Protein AF-A0A2N1Z3T3-F1 (afdb_monomer)

Secondary structure (DSSP, 8-state):
---SEEEEEEE-SSHHHHHHHHHHHHHHHHHHTT-SS---EEEEEEES-GGG-TTSS-EEE---GGGGTTTT-TTHHHHHHHHHHTTT-SEEEEESSEESS-HHHHHTT--TTEEEE-S-PPPGGGSPPPPHHHHHHHHHH-GGGGGPPP---SEEEEEGGGTHHHHHHHHHHHHHTTSSSPPTTTHHHHHHHHHTTT-EEEE--SSEE--GGGHHHHHHHHHHHHT-HHHHHHTGGGHHHHHHHHHHTTS--

Radius of gyration: 18.98 Å; Cα contacts (8 Å, |Δi|>4): 371; chains: 1; bounding box: 41×50×51 Å

Mean predicted aligned error: 9.43 Å

Nearest PDB structures (foldseek):
  2vxm-assembly4_D  TM=6.256E-01  e=1.784E-06  Bos taurus
  2vxm-assembly1_A  TM=5.911E-01  e=3.050E-06  Bos taurus
  2y7a-assembly1_B  TM=6.734E-01  e=2.053E-05  Homo sapiens
  2y7a-assembly1_A  TM=6.542E-01  e=1.353E-05  Homo sapiens
  2ocx-assembly1_A  TM=4.115E-01  e=1.870E-01  Bradyrhizobium sp. WM9

Sequence (253 aa):
MTHATQLIYLAFGAATYQREAVFSIVSALTQANRCKHTEPFDIRVLNDAPSFFDKLPVQTSVIDPSWAGPYRYPFRIKHMALKDALQNRIKAAIIDTFFRELPVALFKRLAPGKLLRNARGRPVSKVPLLPRTMLARLEQAEPSLSTSRPTDSGVIGLMHSDRAVLERSITWMDELRPLPPELHTLEEPCLALAAHDRMELNARTDVIHHYWRRKAQLRAKVGAWLSNPRLKMLAGNRYPALHSHILARFTAY

Solvent-accessible surface area (backbone atoms only — not comparable to full-atom values): 14208 Å² total; per-residue (Å²): 135,87,45,56,28,38,41,36,36,80,27,64,82,56,68,67,42,42,52,51,48,47,53,18,52,52,32,34,53,59,35,41,72,76,45,97,87,59,83,69,63,40,40,39,37,35,32,83,57,64,84,79,44,79,90,48,97,53,46,74,42,71,70,64,76,72,43,22,48,98,79,62,39,69,64,46,30,60,47,44,53,51,47,56,51,30,73,80,18,57,28,37,34,41,46,81,51,34,43,76,37,45,52,57,68,56,58,72,54,45,38,86,54,23,39,29,31,41,58,75,43,69,68,72,93,77,53,84,70,70,44,69,61,51,43,55,55,40,46,74,74,41,66,84,58,85,78,72,66,62,49,42,67,60,29,43,27,35,23,36,92,48,43,64,38,39,56,48,16,50,50,43,40,67,68,44,58,84,42,65,74,74,63,94,68,45,52,25,43,22,43,38,62,39,33,56,102,62,41,48,78,49,48,64,57,81,44,36,53,86,42,78,96,42,45,70,62,48,52,51,48,53,53,48,56,78,70,36,74,64,62,42,56,75,48,43,92,52,23,63,60,54,49,52,54,58,50,63,69,65,70,78,115

Structure (mmCIF, N/CA/C/O backbone):
data_AF-A0A2N1Z3T3-F1
#
_entry.id   AF-A0A2N1Z3T3-F1
#
loop_
_atom_site.group_PDB
_atom_site.id
_atom_site.type_symbol
_atom_site.label_atom_id
_atom_site.label_alt_id
_atom_site.label_comp_id
_atom_site.label_asym_id
_atom_site.label_entity_id
_atom_site.label_seq_id
_atom_site.pdbx_PDB_ins_code
_atom_site.Cartn_x
_atom_site.Cartn_y
_atom_site.Cartn_z
_atom_site.occupancy
_atom_site.B_iso_or_equiv
_atom_site.auth_seq_id
_atom_site.auth_comp_id
_atom_site.auth_asym_id
_atom_site.auth_atom_id
_atom_site.pdbx_PDB_model_num
ATOM 1 N N . MET A 1 1 ? -6.977 -18.173 -10.927 1.00 51.22 1 MET A N 1
ATOM 2 C CA . MET A 1 1 ? -7.628 -18.253 -9.600 1.00 51.22 1 MET A CA 1
ATOM 3 C C . MET A 1 1 ? -7.155 -17.063 -8.786 1.00 51.22 1 MET A C 1
ATOM 5 O O . MET A 1 1 ? -5.971 -16.775 -8.836 1.00 51.22 1 MET A O 1
ATOM 9 N N . THR A 1 2 ? -8.048 -16.356 -8.101 1.00 72.12 2 THR A N 1
ATOM 10 C CA . THR A 1 2 ? -7.704 -15.249 -7.195 1.00 72.12 2 THR A CA 1
ATOM 11 C C . THR A 1 2 ? -7.346 -15.806 -5.819 1.00 72.12 2 THR A C 1
ATOM 13 O O . THR A 1 2 ? -8.156 -16.503 -5.211 1.00 72.12 2 THR A O 1
ATOM 16 N N . HIS A 1 3 ? -6.139 -15.533 -5.323 1.00 86.69 3 HIS A N 1
ATOM 17 C CA . HIS A 1 3 ? -5.691 -16.025 -4.016 1.00 86.69 3 HIS A CA 1
ATOM 18 C C . HIS A 1 3 ? -6.299 -15.245 -2.834 1.00 86.69 3 HIS A C 1
ATOM 20 O O . HIS A 1 3 ? -6.647 -14.073 -2.947 1.00 86.69 3 HIS A O 1
ATOM 26 N N . ALA A 1 4 ? -6.407 -15.874 -1.661 1.00 90.94 4 ALA A N 1
ATOM 27 C CA . ALA A 1 4 ? -6.954 -15.225 -0.462 1.00 90.94 4 ALA A CA 1
ATOM 28 C C . ALA A 1 4 ? -6.116 -14.024 0.022 1.00 90.94 4 ALA A C 1
ATOM 30 O O . ALA A 1 4 ? -6.644 -13.122 0.678 1.00 90.94 4 ALA A O 1
ATOM 31 N N . THR A 1 5 ? -4.829 -14.015 -0.329 1.00 95.25 5 THR A N 1
ATOM 32 C CA . THR A 1 5 ? -3.832 -13.040 0.114 1.00 95.25 5 THR A CA 1
ATOM 33 C C . THR A 1 5 ? -3.335 -12.204 -1.049 1.00 95.25 5 THR A C 1
ATOM 35 O O . THR A 1 5 ? -3.009 -12.748 -2.106 1.00 95.25 5 THR A O 1
ATOM 38 N N . GLN A 1 6 ? -3.237 -10.888 -0.849 1.00 96.12 6 GLN A N 1
ATOM 39 C CA . GLN A 1 6 ? -2.699 -9.974 -1.855 1.00 96.12 6 GLN A CA 1
ATOM 40 C C . GLN A 1 6 ? -1.594 -9.073 -1.295 1.00 96.12 6 GLN A C 1
ATOM 42 O O . GLN A 1 6 ? -1.727 -8.463 -0.235 1.00 96.12 6 GLN A O 1
ATOM 47 N N . LEU A 1 7 ? -0.503 -8.969 -2.045 1.00 95.69 7 LEU A N 1
ATOM 48 C CA . LEU A 1 7 ? 0.583 -8.027 -1.820 1.00 95.69 7 LEU A CA 1
ATOM 49 C C . LEU A 1 7 ? 0.457 -6.869 -2.813 1.00 95.69 7 LEU A C 1
ATOM 51 O O . LEU A 1 7 ? 0.312 -7.096 -4.013 1.00 95.69 7 LEU A O 1
ATOM 55 N N . ILE A 1 8 ? 0.506 -5.637 -2.322 1.00 96.50 8 ILE A N 1
ATOM 56 C CA . ILE A 1 8 ? 0.207 -4.433 -3.095 1.00 96.50 8 ILE A CA 1
ATOM 57 C C . ILE A 1 8 ? 1.438 -3.534 -3.150 1.00 96.50 8 ILE A C 1
ATOM 59 O O . ILE A 1 8 ? 2.092 -3.285 -2.135 1.00 96.50 8 ILE A O 1
ATOM 63 N N . TYR A 1 9 ? 1.698 -2.997 -4.335 1.00 95.31 9 TYR A N 1
ATOM 64 C CA . TYR A 1 9 ? 2.723 -1.996 -4.592 1.00 95.31 9 TYR A CA 1
ATOM 65 C C . TYR A 1 9 ? 2.096 -0.749 -5.207 1.00 95.31 9 TYR A C 1
ATOM 67 O O . TYR A 1 9 ? 1.261 -0.858 -6.106 1.00 95.31 9 TYR A O 1
ATOM 75 N N . LEU A 1 10 ? 2.526 0.427 -4.745 1.00 93.75 10 LEU A N 1
ATOM 76 C CA . LEU A 1 10 ? 2.268 1.704 -5.411 1.00 93.75 10 LEU A CA 1
ATOM 77 C C . LEU A 1 10 ? 3.567 2.175 -6.058 1.00 93.75 10 LEU A C 1
ATOM 79 O O . LEU A 1 10 ? 4.564 2.355 -5.358 1.00 93.75 10 LEU A O 1
ATOM 83 N N . ALA A 1 11 ? 3.561 2.388 -7.369 1.00 91.69 11 ALA A N 1
ATOM 84 C CA . ALA A 1 11 ? 4.733 2.848 -8.100 1.00 91.69 11 ALA A CA 1
ATOM 85 C C . ALA A 1 11 ? 4.329 3.936 -9.101 1.00 91.69 11 ALA A C 1
ATOM 87 O O . ALA A 1 11 ? 3.698 3.644 -10.112 1.00 91.69 11 ALA A O 1
ATOM 88 N N . PHE A 1 12 ? 4.673 5.192 -8.800 1.00 87.62 12 PHE A N 1
ATOM 89 C CA . PHE A 1 12 ? 4.232 6.363 -9.568 1.00 87.62 12 PHE A CA 1
ATOM 90 C C . PHE A 1 12 ? 5.350 7.369 -9.791 1.00 87.62 12 PHE A C 1
ATOM 92 O O . PHE A 1 12 ? 6.243 7.529 -8.952 1.00 87.62 12 PHE A O 1
ATOM 99 N N . GLY A 1 13 ? 5.261 8.087 -10.905 1.00 86.19 13 GLY A N 1
ATOM 100 C CA . GLY A 1 13 ? 6.177 9.144 -11.288 1.00 86.19 13 GLY A CA 1
ATOM 101 C C . GLY A 1 13 ? 7.497 8.597 -11.819 1.00 86.19 13 GLY A C 1
ATOM 102 O O . GLY A 1 13 ? 7.542 7.786 -12.741 1.00 86.19 13 GLY A O 1
ATOM 103 N N . ALA A 1 14 ? 8.607 9.082 -11.260 1.00 85.38 14 ALA A N 1
ATOM 104 C CA . ALA A 1 14 ? 9.933 8.812 -11.803 1.00 85.38 14 ALA A CA 1
ATOM 105 C C . ALA A 1 14 ? 10.232 7.308 -11.932 1.00 85.38 14 ALA A C 1
ATOM 107 O O . ALA A 1 14 ? 9.991 6.525 -11.011 1.00 85.38 14 ALA A O 1
ATOM 108 N N . ALA A 1 15 ? 10.914 6.935 -13.020 1.00 82.50 15 ALA A N 1
ATOM 109 C CA . ALA A 1 15 ? 11.356 5.564 -13.298 1.00 82.50 15 ALA A CA 1
ATOM 110 C C . ALA A 1 15 ? 12.123 4.904 -12.135 1.00 82.50 15 ALA A C 1
ATOM 112 O O . ALA A 1 15 ? 12.163 3.681 -12.019 1.00 82.50 15 ALA A O 1
ATOM 113 N N . THR A 1 16 ? 12.740 5.697 -11.253 1.00 82.75 16 THR A N 1
ATOM 114 C CA . THR A 1 16 ? 13.409 5.181 -10.052 1.00 82.75 16 THR A CA 1
ATOM 115 C C . THR A 1 16 ? 12.447 4.475 -9.097 1.00 82.75 16 THR A C 1
ATOM 117 O O . THR A 1 16 ? 12.804 3.422 -8.581 1.00 82.75 16 THR A O 1
ATOM 120 N N . TYR A 1 17 ? 11.226 4.984 -8.913 1.00 84.38 17 TYR A N 1
ATOM 121 C CA . TYR A 1 17 ? 10.205 4.361 -8.063 1.00 84.38 17 TYR A CA 1
ATOM 122 C C . TYR A 1 17 ? 9.671 3.068 -8.681 1.00 84.38 17 TYR A C 1
ATOM 124 O O . TYR A 1 17 ? 9.514 2.070 -7.981 1.00 84.38 17 TYR A O 1
ATOM 132 N N . GLN A 1 18 ? 9.513 3.048 -10.005 1.00 87.00 18 GLN A N 1
ATOM 133 C CA . GLN A 1 18 ? 9.159 1.839 -10.750 1.00 87.00 18 GLN A CA 1
ATOM 134 C C . GLN A 1 18 ? 10.224 0.746 -10.573 1.00 87.00 18 GLN A C 1
ATOM 136 O O . GLN A 1 18 ? 9.916 -0.392 -10.227 1.00 87.00 18 GLN A O 1
ATOM 141 N N . ARG A 1 19 ? 11.509 1.101 -10.718 1.00 83.56 19 ARG A N 1
ATOM 142 C CA . ARG A 1 19 ? 12.640 0.181 -10.491 1.00 83.56 19 ARG A CA 1
ATOM 143 C C . ARG A 1 19 ? 12.713 -0.315 -9.043 1.00 83.56 19 ARG A C 1
ATOM 145 O O . ARG A 1 19 ? 13.030 -1.482 -8.826 1.00 83.56 19 ARG A O 1
ATOM 152 N N . GLU A 1 20 ? 12.435 0.547 -8.063 1.00 84.31 20 GLU A N 1
ATOM 153 C CA . GLU A 1 20 ? 12.365 0.165 -6.643 1.00 84.31 20 GLU A CA 1
ATOM 154 C C . GLU A 1 20 ? 11.258 -0.882 -6.407 1.00 84.31 20 GLU A C 1
ATOM 156 O O . GLU A 1 20 ? 11.514 -1.907 -5.767 1.00 84.31 20 GLU A O 1
ATOM 161 N N . ALA A 1 21 ? 10.070 -0.687 -6.990 1.00 90.00 21 ALA A N 1
ATOM 162 C CA . ALA A 1 21 ? 8.970 -1.648 -6.919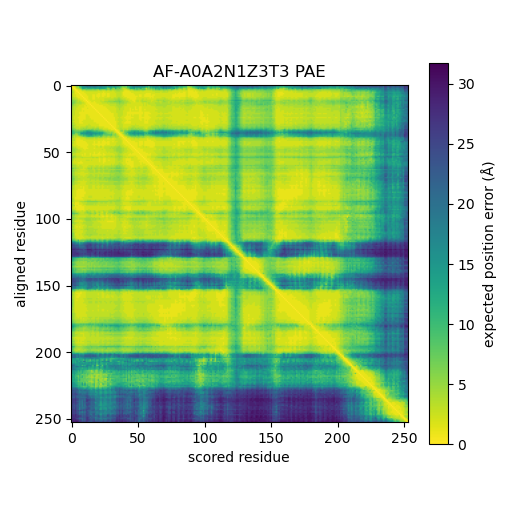 1.00 90.00 21 ALA A CA 1
ATOM 163 C C . ALA A 1 21 ? 9.316 -2.977 -7.610 1.00 90.00 21 ALA A C 1
ATOM 165 O O . ALA A 1 21 ? 9.150 -4.035 -7.005 1.00 90.00 21 ALA A O 1
ATOM 166 N N . VAL A 1 22 ? 9.880 -2.940 -8.825 1.00 86.50 22 VAL A N 1
ATOM 167 C CA . VAL A 1 22 ? 10.359 -4.139 -9.541 1.00 86.50 22 VAL A CA 1
ATOM 168 C C . VAL A 1 22 ? 11.357 -4.921 -8.691 1.00 86.50 22 VAL A C 1
ATOM 170 O O . VAL A 1 22 ? 11.206 -6.130 -8.519 1.00 86.50 22 VAL A O 1
ATOM 173 N N . PHE A 1 23 ? 12.356 -4.245 -8.116 1.00 84.06 23 PHE A N 1
ATOM 174 C CA . PHE A 1 23 ? 13.341 -4.891 -7.249 1.00 84.06 23 PHE A CA 1
ATOM 175 C C . PHE A 1 23 ? 12.678 -5.564 -6.042 1.00 84.06 23 PHE A C 1
ATOM 177 O O . PHE A 1 23 ? 12.996 -6.710 -5.715 1.00 84.06 23 PHE A O 1
ATOM 184 N N . SER A 1 24 ? 11.725 -4.884 -5.401 1.00 87.75 24 SER A N 1
ATOM 185 C CA . SER A 1 24 ? 10.987 -5.475 -4.290 1.00 87.75 24 SER A CA 1
ATOM 186 C C . SER A 1 24 ? 10.172 -6.702 -4.710 1.00 87.75 24 SER A C 1
ATOM 188 O O . SER A 1 24 ? 10.270 -7.742 -4.055 1.00 87.75 24 SER A O 1
ATOM 190 N N . ILE A 1 25 ? 9.428 -6.630 -5.814 1.00 88.81 25 ILE A N 1
ATOM 191 C CA . ILE A 1 25 ? 8.630 -7.750 -6.332 1.00 88.81 25 ILE A CA 1
ATOM 192 C C . ILE A 1 25 ? 9.528 -8.953 -6.621 1.00 88.81 25 ILE A C 1
ATOM 194 O O . ILE A 1 25 ? 9.249 -10.066 -6.174 1.00 88.81 25 ILE A O 1
ATOM 198 N N . VAL A 1 26 ? 10.654 -8.734 -7.307 1.00 84.69 26 VAL A N 1
ATOM 199 C CA . VAL A 1 26 ? 11.627 -9.796 -7.594 1.00 84.69 26 VAL A CA 1
ATOM 200 C C . VAL A 1 26 ? 12.177 -10.390 -6.299 1.00 84.69 26 VAL A C 1
ATOM 202 O O . VAL A 1 26 ? 12.304 -11.612 -6.208 1.00 84.69 26 VAL A O 1
ATOM 205 N N . SER A 1 27 ? 12.449 -9.574 -5.274 1.00 82.88 27 SER A N 1
ATOM 206 C CA . SER A 1 27 ? 12.878 -10.085 -3.967 1.00 82.88 27 SER A CA 1
ATOM 207 C C . SER A 1 27 ? 11.810 -10.975 -3.317 1.00 82.88 27 SER A C 1
ATOM 209 O O . SER A 1 27 ? 12.143 -12.054 -2.832 1.00 82.88 27 SER A O 1
ATOM 211 N N . ALA A 1 28 ? 10.530 -10.593 -3.387 1.00 86.50 28 ALA A N 1
ATOM 212 C CA . ALA A 1 28 ? 9.416 -11.373 -2.851 1.00 86.50 28 ALA A CA 1
ATOM 213 C C . ALA A 1 28 ? 9.299 -12.737 -3.545 1.00 86.50 28 ALA A C 1
ATOM 215 O O . ALA A 1 28 ? 9.266 -13.776 -2.887 1.00 86.50 28 ALA A O 1
ATOM 216 N N . LEU A 1 29 ? 9.296 -12.730 -4.882 1.00 85.75 29 LEU A N 1
ATOM 217 C CA . LEU A 1 29 ? 9.184 -13.928 -5.716 1.00 85.75 29 LEU A CA 1
ATOM 218 C C . LEU A 1 29 ? 10.391 -14.857 -5.547 1.00 85.75 29 LEU A C 1
ATOM 220 O O . LEU A 1 29 ? 10.233 -16.072 -5.451 1.00 85.75 29 LEU A O 1
ATOM 224 N N . THR A 1 30 ? 11.598 -14.290 -5.467 1.00 82.06 30 THR A N 1
ATOM 225 C CA . THR A 1 30 ? 12.828 -15.060 -5.234 1.00 82.06 30 THR A CA 1
ATOM 226 C C . THR A 1 30 ? 12.756 -15.796 -3.906 1.00 82.06 30 THR A C 1
ATOM 228 O O . THR A 1 30 ? 13.072 -16.981 -3.851 1.00 82.06 30 THR A O 1
ATOM 231 N N . GLN A 1 31 ? 12.310 -15.122 -2.843 1.00 81.31 31 GLN A N 1
ATOM 232 C CA . GLN A 1 31 ? 12.157 -15.758 -1.540 1.00 81.31 31 GLN A CA 1
ATOM 233 C C . GLN A 1 31 ? 11.030 -16.798 -1.557 1.00 81.31 31 GLN A C 1
ATOM 235 O O . GLN A 1 31 ? 11.246 -17.913 -1.097 1.00 81.31 31 GLN A O 1
ATOM 240 N N . ALA A 1 32 ? 9.869 -16.498 -2.147 1.00 83.31 32 ALA A N 1
ATOM 241 C CA . ALA A 1 32 ? 8.758 -17.449 -2.251 1.00 83.31 32 ALA A CA 1
ATOM 242 C C . ALA A 1 32 ? 9.165 -18.766 -2.944 1.00 83.31 32 ALA A C 1
ATOM 244 O O . ALA A 1 32 ? 8.849 -19.843 -2.445 1.00 83.31 32 ALA A O 1
ATOM 245 N N . ASN A 1 33 ? 9.965 -18.694 -4.015 1.00 80.38 33 ASN A N 1
ATOM 246 C CA . ASN A 1 33 ? 10.454 -19.870 -4.745 1.00 80.38 33 ASN A CA 1
ATOM 247 C C . ASN A 1 33 ? 11.398 -20.778 -3.937 1.00 80.38 33 ASN A C 1
ATOM 249 O O . ASN A 1 33 ? 11.651 -21.911 -4.347 1.00 80.38 33 ASN A O 1
ATOM 253 N N . ARG A 1 34 ? 11.920 -20.326 -2.788 1.00 77.94 34 ARG A N 1
ATOM 254 C CA . ARG A 1 34 ? 12.770 -21.157 -1.916 1.00 77.94 34 ARG A CA 1
ATOM 255 C C . ARG A 1 34 ? 11.978 -22.199 -1.127 1.00 77.94 34 ARG A C 1
ATOM 257 O O . ARG A 1 34 ? 12.591 -23.075 -0.526 1.00 77.94 34 ARG A O 1
ATOM 264 N N . CYS A 1 35 ? 10.646 -22.121 -1.105 1.00 74.94 35 CYS A N 1
ATOM 265 C CA . CYS A 1 35 ? 9.805 -23.049 -0.358 1.00 74.94 35 CYS A CA 1
ATOM 266 C C . CYS A 1 35 ? 8.625 -23.544 -1.207 1.00 74.94 35 CYS A C 1
ATOM 268 O O . CYS A 1 35 ? 7.770 -22.765 -1.619 1.00 74.94 35 CYS A O 1
ATOM 270 N N . LYS A 1 36 ? 8.561 -24.865 -1.428 1.00 69.50 36 LYS A N 1
ATOM 271 C CA . LYS A 1 36 ? 7.540 -25.520 -2.268 1.00 69.50 36 LYS A CA 1
ATOM 272 C C . LYS A 1 36 ? 6.125 -25.499 -1.671 1.00 69.50 36 LYS A C 1
ATOM 274 O O . LYS A 1 36 ? 5.163 -25.668 -2.410 1.00 69.50 36 LYS A O 1
ATOM 279 N N . HIS A 1 37 ? 5.994 -25.287 -0.360 1.00 71.25 37 HIS A N 1
ATOM 280 C CA . HIS A 1 37 ? 4.720 -25.343 0.364 1.00 71.25 37 HIS A CA 1
ATOM 281 C C . HIS A 1 37 ? 4.466 -24.040 1.121 1.00 71.25 37 HIS A C 1
ATOM 283 O O . HIS A 1 37 ? 4.489 -23.993 2.351 1.00 71.25 37 HIS A O 1
ATOM 289 N N . THR A 1 38 ? 4.261 -22.956 0.376 1.00 76.25 38 THR A N 1
ATOM 290 C CA . THR A 1 38 ? 3.841 -21.677 0.953 1.00 76.25 38 THR A CA 1
ATOM 291 C C . THR A 1 38 ? 2.426 -21.336 0.530 1.00 76.25 38 THR A C 1
ATOM 293 O O . THR A 1 38 ? 1.954 -21.762 -0.522 1.00 76.25 38 THR A O 1
ATOM 296 N N . GLU A 1 39 ? 1.739 -20.591 1.393 1.00 82.00 39 GLU A N 1
ATOM 297 C CA . GLU A 1 39 ? 0.448 -20.002 1.068 1.00 82.00 39 GLU A CA 1
ATOM 298 C C . GLU A 1 39 ? 0.579 -19.184 -0.229 1.00 82.00 39 GLU A C 1
ATOM 300 O O . GLU A 1 39 ? 1.447 -18.304 -0.294 1.00 82.00 39 GLU A O 1
ATOM 305 N N . PRO A 1 40 ? -0.244 -19.457 -1.256 1.00 88.00 40 PRO A N 1
ATOM 306 C CA . PRO A 1 40 ? -0.188 -18.696 -2.488 1.00 88.00 40 PRO A CA 1
ATOM 307 C C . PRO A 1 40 ? -0.731 -17.280 -2.262 1.00 88.00 40 PRO A C 1
ATOM 309 O O . PRO A 1 40 ? -1.651 -17.061 -1.471 1.00 88.00 40 PRO A O 1
ATOM 312 N N . PHE A 1 41 ? -0.169 -16.312 -2.977 1.00 92.94 41 PHE A N 1
ATOM 313 C CA . PHE A 1 41 ? -0.556 -14.910 -2.883 1.00 92.94 41 PHE A CA 1
ATOM 314 C C . PHE A 1 41 ? -0.511 -14.253 -4.258 1.00 92.94 41 PHE A C 1
ATOM 316 O O . PHE A 1 41 ? 0.338 -14.582 -5.085 1.00 92.94 41 PHE A O 1
ATOM 323 N N . ASP A 1 42 ? -1.414 -13.303 -4.480 1.00 95.31 42 ASP A N 1
ATOM 324 C CA . ASP A 1 42 ? -1.394 -12.451 -5.665 1.00 95.31 42 ASP A CA 1
ATOM 325 C C . ASP A 1 42 ? -0.541 -11.208 -5.403 1.00 95.31 42 ASP A C 1
ATOM 327 O O . ASP A 1 42 ? -0.513 -10.677 -4.291 1.00 95.31 42 ASP A O 1
ATOM 331 N N . ILE A 1 43 ? 0.119 -10.698 -6.439 1.00 95.44 43 ILE A N 1
ATOM 332 C CA . ILE A 1 43 ? 0.794 -9.399 -6.399 1.00 95.44 43 ILE A CA 1
ATOM 333 C C . ILE A 1 43 ? 0.020 -8.434 -7.293 1.00 95.44 43 ILE A C 1
ATOM 335 O O . ILE A 1 43 ? -0.203 -8.733 -8.465 1.00 95.44 43 ILE A O 1
ATOM 339 N N . ARG A 1 44 ? -0.357 -7.269 -6.760 1.00 96.94 44 ARG A N 1
ATOM 340 C CA . ARG A 1 44 ? -0.955 -6.168 -7.522 1.00 96.94 44 ARG A CA 1
ATOM 341 C C . ARG A 1 44 ? -0.052 -4.944 -7.489 1.00 96.94 44 ARG A C 1
ATOM 343 O O . ARG A 1 44 ? 0.416 -4.539 -6.428 1.00 96.94 44 ARG A O 1
ATOM 350 N N . VAL A 1 45 ? 0.153 -4.331 -8.647 1.00 96.44 45 VAL A N 1
ATOM 351 C CA . VAL A 1 45 ? 0.917 -3.097 -8.802 1.00 96.44 45 VAL A CA 1
ATOM 352 C C . VAL A 1 45 ? 0.012 -2.016 -9.363 1.00 96.44 45 VAL A C 1
ATOM 354 O O . VAL A 1 45 ? -0.371 -2.035 -10.535 1.00 96.44 45 VAL A O 1
ATOM 357 N N . LEU A 1 46 ? -0.304 -1.050 -8.515 1.00 95.75 46 LEU A N 1
ATOM 358 C CA . LEU A 1 46 ? -0.920 0.197 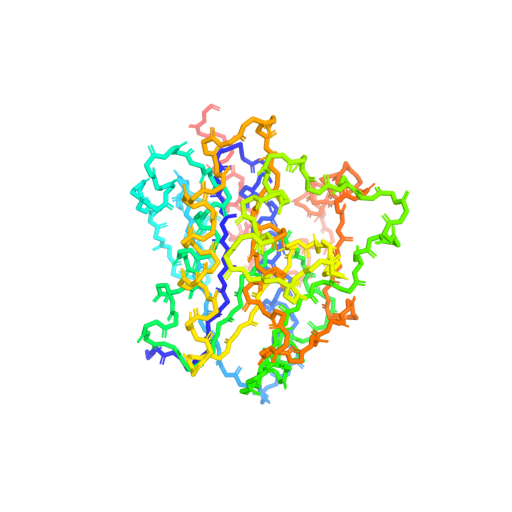-8.924 1.00 95.75 46 LEU A CA 1
ATOM 359 C C . LEU A 1 46 ? 0.193 1.088 -9.481 1.00 95.75 46 LEU A C 1
ATOM 361 O O . LEU A 1 46 ? 1.168 1.348 -8.771 1.00 95.75 46 LEU A O 1
ATOM 365 N N . ASN A 1 47 ? 0.089 1.493 -10.748 1.00 93.31 47 ASN A N 1
ATOM 366 C CA . ASN A 1 47 ? 1.137 2.265 -11.419 1.00 93.31 47 ASN A CA 1
ATOM 367 C C . ASN A 1 47 ? 0.626 3.167 -12.559 1.00 93.31 47 ASN A C 1
ATOM 369 O O . ASN A 1 47 ? -0.509 3.028 -13.012 1.00 93.31 47 ASN A O 1
ATOM 373 N N . ASP A 1 48 ? 1.489 4.076 -13.015 1.00 90.19 48 ASP A N 1
ATOM 374 C CA . ASP A 1 48 ? 1.325 4.933 -14.201 1.00 90.19 48 ASP A CA 1
ATOM 375 C C . ASP A 1 48 ? 2.220 4.515 -15.387 1.00 90.19 48 ASP A C 1
ATOM 377 O O . ASP A 1 48 ? 2.165 5.120 -16.456 1.00 90.19 48 ASP A O 1
ATOM 381 N N . ALA A 1 49 ? 3.027 3.463 -15.221 1.00 88.69 49 ALA A N 1
ATOM 382 C CA . ALA A 1 49 ? 3.959 2.951 -16.221 1.00 88.69 49 ALA A CA 1
ATOM 383 C C . ALA A 1 49 ? 3.928 1.406 -16.251 1.00 88.69 49 ALA A C 1
ATOM 385 O O . ALA A 1 49 ? 4.825 0.755 -15.697 1.00 88.69 49 ALA A O 1
ATOM 386 N N . PRO A 1 50 ? 2.924 0.787 -16.909 1.00 88.94 50 PRO A N 1
ATOM 387 C CA . PRO A 1 50 ? 2.631 -0.642 -16.745 1.00 88.94 50 PRO A CA 1
ATOM 388 C C . PRO A 1 50 ? 3.617 -1.629 -17.384 1.00 88.94 50 PRO A C 1
ATOM 390 O O . PRO A 1 50 ? 3.945 -2.632 -16.760 1.00 88.94 50 PRO A O 1
ATOM 393 N N . SER A 1 51 ? 4.190 -1.391 -18.563 1.00 87.00 51 SER A N 1
ATOM 394 C CA . SER A 1 51 ? 5.448 -0.646 -18.579 1.00 87.00 51 SER A CA 1
ATOM 395 C C . SER A 1 51 ? 6.620 -1.419 -17.937 1.00 87.00 51 SER A C 1
ATOM 397 O O . SER A 1 51 ? 7.377 -2.199 -18.509 1.00 87.00 51 SER A O 1
ATOM 399 N N . PHE A 1 52 ? 6.771 -1.235 -16.641 1.00 85.94 52 PHE A N 1
ATOM 400 C CA . PHE A 1 52 ? 7.868 -1.832 -15.889 1.00 85.94 52 PHE A CA 1
ATOM 401 C C . PHE A 1 52 ? 7.583 -3.272 -15.442 1.00 85.94 52 PHE A C 1
ATOM 403 O O . PHE A 1 52 ? 8.485 -3.937 -14.930 1.00 85.94 52 PHE A O 1
ATOM 410 N N . PHE A 1 53 ? 6.352 -3.756 -15.632 1.00 86.19 53 PHE A N 1
ATOM 411 C CA . PHE A 1 53 ? 5.844 -4.949 -14.962 1.00 86.19 53 PHE A CA 1
ATOM 412 C C . PHE A 1 53 ? 5.366 -6.069 -15.905 1.00 86.19 53 PHE A C 1
ATOM 414 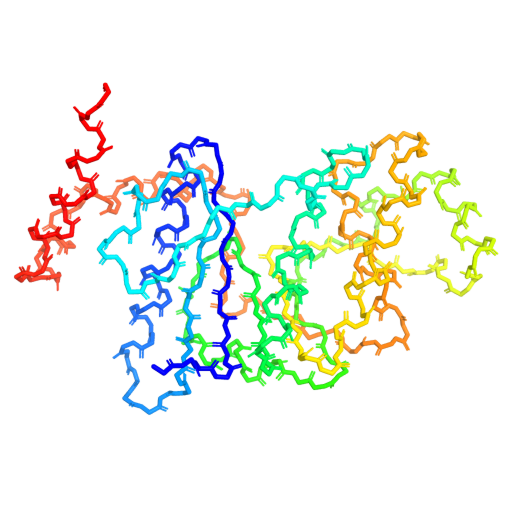O O . PHE A 1 53 ? 5.101 -7.154 -15.400 1.00 86.19 53 PHE A O 1
ATOM 421 N N . ASP A 1 54 ? 5.299 -5.879 -17.233 1.00 81.06 54 ASP A N 1
ATOM 422 C CA . ASP A 1 54 ? 4.699 -6.859 -18.171 1.00 81.06 54 ASP A CA 1
ATOM 423 C C . ASP A 1 54 ? 5.269 -8.286 -18.085 1.00 81.06 54 ASP A C 1
ATOM 425 O O . ASP A 1 54 ? 4.553 -9.240 -18.377 1.00 81.06 54 ASP A O 1
ATOM 429 N N . LYS A 1 55 ? 6.549 -8.469 -17.724 1.00 79.50 55 LYS A N 1
ATOM 430 C CA . LYS A 1 55 ? 7.144 -9.815 -17.573 1.00 79.50 55 LYS A CA 1
ATOM 431 C C . LYS A 1 55 ? 7.189 -10.326 -16.135 1.00 79.50 55 LYS A C 1
ATOM 433 O O . LYS A 1 55 ? 7.794 -11.369 -15.883 1.00 79.50 55 LYS A O 1
ATOM 438 N N . LEU A 1 56 ? 6.602 -9.607 -15.183 1.00 82.69 56 LEU A N 1
ATOM 439 C CA . LEU A 1 56 ? 6.446 -10.085 -13.815 1.00 82.69 56 LEU A CA 1
ATOM 440 C C . LEU A 1 56 ? 5.070 -10.751 -13.667 1.00 82.69 56 LEU A C 1
ATOM 442 O O . LEU A 1 56 ? 4.105 -10.290 -14.271 1.00 82.69 56 LEU A O 1
ATOM 446 N N . PRO A 1 57 ? 4.946 -11.819 -12.859 1.00 87.50 57 PRO A N 1
ATOM 447 C CA . PRO A 1 57 ? 3.667 -12.476 -12.598 1.00 87.50 57 PRO A CA 1
ATOM 448 C C . PRO A 1 57 ? 2.825 -11.632 -11.626 1.00 87.50 57 PRO A C 1
ATOM 450 O O . PRO A 1 57 ? 2.618 -12.006 -10.473 1.00 87.50 57 PRO A O 1
ATOM 453 N N . VAL A 1 58 ? 2.404 -10.448 -12.070 1.00 92.25 58 VAL A N 1
ATOM 454 C CA . VAL A 1 58 ? 1.675 -9.461 -11.267 1.00 92.25 58 VAL A CA 1
ATOM 455 C C . VAL A 1 58 ? 0.446 -8.958 -12.011 1.00 92.25 58 VAL A C 1
ATOM 457 O O . VAL A 1 58 ? 0.405 -8.916 -13.237 1.00 92.25 58 VAL A O 1
ATOM 460 N N . GLN A 1 59 ? -0.552 -8.528 -11.253 1.00 95.06 59 GLN A N 1
ATOM 461 C CA . GLN A 1 59 ? -1.698 -7.790 -11.764 1.00 95.06 59 GLN A CA 1
ATOM 462 C C . GLN A 1 59 ? -1.339 -6.304 -11.798 1.00 95.06 59 GLN A C 1
ATOM 464 O O . GLN A 1 59 ? -0.971 -5.743 -10.767 1.00 95.06 59 GLN A O 1
ATOM 469 N N . THR A 1 60 ? -1.451 -5.646 -12.947 1.00 94.62 60 THR A N 1
ATOM 470 C CA . THR A 1 60 ? -1.279 -4.191 -13.037 1.00 94.62 60 THR A CA 1
ATOM 471 C C . THR A 1 60 ? -2.633 -3.492 -13.014 1.00 94.62 60 THR A C 1
ATOM 473 O O . THR A 1 60 ? -3.648 -4.013 -13.475 1.00 94.62 60 THR A O 1
ATOM 476 N N . SER A 1 61 ? -2.685 -2.311 -12.410 1.00 94.06 61 SER A N 1
ATOM 477 C CA . SER A 1 61 ? -3.872 -1.455 -12.424 1.00 94.06 61 SER A CA 1
ATOM 478 C C . SER A 1 61 ? -3.445 0.005 -12.407 1.00 94.06 61 SER A C 1
ATOM 480 O O . SER A 1 61 ? -2.425 0.345 -11.810 1.00 94.06 61 SER A O 1
ATOM 482 N N . VAL A 1 62 ? -4.238 0.872 -13.026 1.00 92.69 62 VAL A N 1
ATOM 483 C CA . VAL A 1 62 ? -4.072 2.323 -12.880 1.00 92.69 62 VAL A CA 1
ATOM 484 C C . VAL A 1 62 ? -4.626 2.743 -11.513 1.00 92.69 62 VAL A C 1
ATOM 486 O O . VAL A 1 62 ? -5.568 2.121 -11.015 1.00 92.69 62 VAL A O 1
ATOM 489 N N . ILE A 1 63 ? -4.036 3.761 -10.877 1.00 87.75 63 ILE A N 1
ATOM 490 C CA . ILE A 1 63 ? -4.653 4.391 -9.698 1.00 87.75 63 ILE A CA 1
ATOM 491 C C . ILE A 1 63 ? -5.919 5.116 -10.126 1.00 87.75 63 ILE A C 1
ATOM 493 O O . ILE A 1 63 ? -5.891 5.922 -11.053 1.00 87.75 63 ILE A O 1
ATOM 497 N N . ASP A 1 64 ? -6.991 4.912 -9.375 1.00 91.69 64 ASP A N 1
ATOM 498 C CA . ASP A 1 64 ? -8.133 5.808 -9.429 1.00 91.69 64 ASP A CA 1
ATOM 499 C C . ASP A 1 64 ? -7.746 7.163 -8.795 1.00 91.69 64 ASP A C 1
ATOM 501 O O . ASP A 1 64 ? -7.467 7.228 -7.591 1.00 91.69 64 ASP A O 1
ATOM 505 N N . PRO A 1 65 ? -7.698 8.262 -9.572 1.00 89.62 65 PRO A N 1
ATOM 506 C CA . PRO A 1 65 ? -7.280 9.564 -9.060 1.00 89.62 65 PRO A CA 1
ATOM 507 C C . PRO A 1 65 ? -8.208 10.101 -7.962 1.00 89.62 65 PRO A C 1
ATOM 509 O O . PRO A 1 65 ? -7.766 10.910 -7.142 1.00 89.62 65 PRO A O 1
ATOM 512 N N . SER A 1 66 ? -9.459 9.627 -7.883 1.00 94.62 66 SER A N 1
ATOM 513 C CA . SER A 1 66 ? -10.393 9.999 -6.815 1.00 94.62 66 SER A CA 1
ATOM 514 C C . SER A 1 66 ? -9.920 9.527 -5.433 1.00 94.62 66 SER A C 1
ATOM 516 O O . SER A 1 66 ? -10.302 10.091 -4.406 1.00 94.62 66 SER A O 1
ATOM 518 N N . TRP A 1 67 ? -9.020 8.539 -5.372 1.00 96.19 67 TRP A N 1
ATOM 519 C CA . TRP A 1 67 ? -8.486 8.017 -4.115 1.00 96.19 67 TRP A CA 1
ATOM 520 C C . TRP A 1 67 ? -7.611 9.022 -3.363 1.00 96.19 67 TRP A C 1
ATOM 522 O O . TRP A 1 67 ? -7.433 8.881 -2.150 1.00 96.19 67 TRP A O 1
ATOM 532 N N . ALA A 1 68 ? -7.124 10.067 -4.038 1.00 94.06 68 ALA A N 1
ATOM 533 C CA . ALA A 1 68 ? -6.439 11.185 -3.395 1.00 94.06 68 ALA A CA 1
ATOM 534 C C . ALA A 1 68 ? -7.388 12.071 -2.558 1.00 94.06 68 ALA A C 1
ATOM 536 O O . ALA A 1 68 ? -6.926 12.904 -1.777 1.00 94.06 68 ALA A O 1
ATOM 537 N N . GLY A 1 69 ? -8.705 11.869 -2.667 1.00 94.50 69 GLY A N 1
ATOM 538 C CA . GLY A 1 69 ? -9.702 12.576 -1.871 1.00 94.50 69 GLY A CA 1
ATOM 539 C C . GLY A 1 69 ? -9.866 14.053 -2.258 1.00 94.50 69 GLY A C 1
ATOM 540 O O . GLY A 1 69 ? -9.238 14.532 -3.208 1.00 94.50 69 GLY A O 1
ATOM 541 N N . PRO A 1 70 ? -10.703 14.795 -1.514 1.00 94.75 70 PRO A N 1
ATOM 542 C CA . PRO A 1 70 ? -11.104 16.166 -1.855 1.00 94.75 70 PRO A CA 1
ATOM 543 C C . PRO A 1 70 ? -9.933 17.156 -1.911 1.00 94.75 70 PRO A C 1
ATOM 545 O O . PRO A 1 70 ? -9.960 18.116 -2.675 1.00 94.75 70 PRO A O 1
ATOM 548 N N . TYR A 1 71 ? -8.869 16.891 -1.155 1.00 93.56 71 TYR A N 1
ATOM 549 C CA . TYR A 1 71 ? -7.682 17.746 -1.071 1.00 93.56 71 TYR A CA 1
ATOM 550 C C . TYR A 1 71 ? -6.496 17.221 -1.889 1.00 93.56 71 TYR A C 1
ATOM 552 O O . TYR A 1 71 ? -5.363 17.658 -1.679 1.00 93.56 71 TYR A O 1
ATOM 560 N N . ARG A 1 72 ? -6.740 16.257 -2.793 1.00 92.81 72 ARG A N 1
ATOM 561 C CA . ARG A 1 72 ? -5.734 15.650 -3.683 1.00 92.81 72 ARG A CA 1
ATOM 562 C C . ARG A 1 72 ? -4.487 15.169 -2.930 1.00 92.81 72 ARG A C 1
ATOM 564 O O . ARG A 1 72 ? -3.368 15.325 -3.410 1.00 92.81 72 ARG A O 1
ATOM 571 N N . TYR A 1 73 ? -4.682 14.593 -1.745 1.00 92.75 73 TYR A N 1
ATOM 572 C CA . TYR A 1 73 ? -3.614 14.152 -0.859 1.00 92.75 73 TYR A CA 1
ATOM 573 C C . TYR A 1 73 ? -3.056 12.785 -1.303 1.00 92.75 73 TYR A C 1
ATOM 575 O O . TYR A 1 73 ? -3.733 11.768 -1.130 1.00 92.75 73 TYR A O 1
ATOM 583 N N . PRO A 1 74 ? -1.828 12.698 -1.858 1.00 90.06 74 PRO A N 1
ATOM 584 C CA . PRO A 1 74 ? -1.366 11.469 -2.508 1.00 90.06 74 PRO A CA 1
ATOM 585 C C . PRO A 1 74 ? -1.171 10.290 -1.551 1.00 90.06 74 PRO A C 1
ATOM 587 O O . PRO A 1 74 ? -1.419 9.150 -1.931 1.00 90.06 74 PRO A O 1
ATOM 590 N N . PHE A 1 75 ? -0.778 10.524 -0.295 1.00 89.75 75 PHE A N 1
ATOM 591 C CA . PHE A 1 75 ? -0.567 9.422 0.653 1.00 89.75 75 PHE A CA 1
ATOM 592 C C . PHE A 1 75 ? -1.877 8.768 1.125 1.00 89.75 75 PHE A C 1
ATOM 594 O O . PHE A 1 75 ? -1.861 7.604 1.529 1.00 89.75 75 PHE A O 1
ATOM 601 N N . ARG A 1 76 ? -3.030 9.435 0.943 1.00 94.00 76 ARG A N 1
ATOM 602 C CA . ARG A 1 76 ? -4.371 8.852 1.153 1.00 94.00 76 ARG A CA 1
ATOM 603 C C . ARG A 1 76 ? -4.602 7.595 0.315 1.00 94.00 76 ARG A C 1
ATOM 605 O O . ARG A 1 76 ? -5.249 6.645 0.763 1.00 94.00 76 ARG A O 1
ATOM 612 N N . ILE A 1 77 ? -4.024 7.568 -0.886 1.00 94.62 77 ILE A N 1
ATOM 613 C CA . ILE A 1 77 ? -4.137 6.469 -1.850 1.00 94.62 77 ILE A CA 1
ATOM 614 C C . ILE A 1 77 ? -3.668 5.151 -1.231 1.00 94.62 77 ILE A C 1
ATOM 616 O O . ILE A 1 77 ? -4.256 4.112 -1.513 1.00 94.62 77 ILE A O 1
ATOM 620 N N . LYS A 1 78 ? -2.665 5.170 -0.344 1.00 92.94 78 LYS A N 1
ATOM 621 C CA . LYS A 1 78 ? -2.150 3.962 0.320 1.00 92.94 78 LYS A CA 1
ATOM 622 C C . LYS A 1 78 ? -3.249 3.213 1.069 1.00 92.94 78 LYS A C 1
ATOM 624 O O . LYS A 1 78 ? -3.368 1.995 0.941 1.00 92.94 78 LYS A O 1
ATOM 629 N N . HIS A 1 79 ? -4.087 3.943 1.801 1.00 95.81 79 HIS A N 1
ATOM 630 C CA . HIS A 1 79 ? -5.177 3.350 2.572 1.00 95.81 79 HIS A CA 1
ATOM 631 C C . HIS A 1 79 ? -6.346 2.960 1.672 1.00 95.81 79 HIS A C 1
ATOM 633 O O . HIS A 1 79 ? -6.938 1.904 1.878 1.00 95.81 79 HIS A O 1
ATOM 639 N N . MET A 1 80 ? -6.634 3.760 0.641 1.00 97.38 80 MET A N 1
ATOM 640 C CA . MET A 1 80 ? -7.656 3.433 -0.358 1.00 97.38 80 MET A CA 1
ATOM 641 C C . MET A 1 80 ? -7.323 2.147 -1.118 1.00 97.38 80 MET A C 1
ATOM 643 O O . MET A 1 80 ? -8.169 1.266 -1.208 1.00 97.38 80 MET A O 1
ATOM 647 N N . ALA A 1 81 ? -6.082 1.995 -1.578 1.00 96.44 81 ALA A N 1
ATOM 648 C CA . ALA A 1 81 ? -5.607 0.809 -2.282 1.00 96.44 81 ALA A CA 1
ATOM 649 C C . ALA A 1 81 ? -5.702 -0.456 -1.424 1.00 96.44 81 ALA A C 1
ATOM 651 O O . ALA A 1 81 ? -6.140 -1.504 -1.899 1.00 96.44 81 ALA A O 1
ATOM 652 N N . LEU A 1 82 ? -5.309 -0.363 -0.150 1.00 96.75 82 LEU A N 1
ATOM 653 C CA . LEU A 1 82 ? -5.419 -1.492 0.767 1.00 96.75 82 LEU A CA 1
ATOM 654 C C . LEU A 1 82 ? -6.887 -1.825 1.073 1.00 96.75 82 LEU A C 1
ATOM 656 O O . LEU A 1 82 ? -7.259 -2.995 1.079 1.00 96.75 82 LEU A O 1
ATOM 660 N N . LYS A 1 83 ? -7.733 -0.809 1.274 1.00 97.12 83 LYS A N 1
ATOM 661 C CA . LYS A 1 83 ? -9.176 -0.970 1.501 1.00 97.12 83 LYS A CA 1
ATOM 662 C C . LYS A 1 83 ? -9.865 -1.629 0.303 1.00 97.12 83 LYS A C 1
ATOM 664 O O . LYS A 1 83 ? -10.687 -2.518 0.508 1.00 97.12 83 LYS A O 1
ATOM 669 N N . ASP A 1 84 ? -9.525 -1.202 -0.911 1.00 96.75 84 ASP A N 1
ATOM 670 C CA . ASP A 1 84 ? -10.016 -1.753 -2.179 1.00 96.75 84 ASP A CA 1
ATOM 671 C C . ASP A 1 84 ? -9.633 -3.229 -2.326 1.00 96.75 84 ASP A C 1
ATOM 673 O O . ASP A 1 84 ? -10.494 -4.086 -2.508 1.00 96.75 84 ASP A O 1
ATOM 677 N N . ALA A 1 85 ? -8.358 -3.565 -2.120 1.00 96.12 85 ALA A N 1
ATOM 678 C CA . ALA A 1 85 ? -7.910 -4.955 -2.132 1.00 96.12 85 ALA A CA 1
ATOM 679 C C . ALA A 1 85 ? -8.668 -5.821 -1.118 1.00 96.12 85 ALA A C 1
ATOM 681 O O . ALA A 1 85 ? -9.127 -6.914 -1.447 1.00 96.12 85 ALA A O 1
ATOM 682 N N . LEU A 1 86 ? -8.857 -5.318 0.104 1.00 97.06 86 LEU A N 1
ATOM 683 C CA . LEU A 1 86 ? -9.591 -6.027 1.148 1.00 97.06 86 LEU A CA 1
ATOM 684 C C . LEU A 1 86 ? -11.081 -6.204 0.835 1.00 97.06 86 LEU A C 1
ATOM 686 O O . LEU A 1 86 ? -11.724 -6.948 1.554 1.00 97.06 86 LEU A O 1
ATOM 690 N N . GLN A 1 87 ? -11.660 -5.609 -0.212 1.00 94.56 87 GLN A N 1
ATOM 691 C CA . GLN A 1 87 ? -13.034 -5.944 -0.618 1.00 94.56 87 GLN A CA 1
ATOM 692 C C . GLN A 1 87 ? -13.168 -7.403 -1.066 1.00 94.56 87 GLN A C 1
ATOM 694 O O . GLN A 1 87 ? -14.200 -8.018 -0.829 1.00 94.56 87 GLN A O 1
ATOM 699 N N . ASN A 1 88 ? -12.120 -7.952 -1.687 1.00 93.69 88 ASN A N 1
ATOM 700 C CA . ASN A 1 88 ? -12.165 -9.259 -2.348 1.00 93.69 88 ASN A CA 1
ATOM 701 C C . ASN A 1 88 ? -11.105 -10.239 -1.823 1.00 93.69 88 ASN A C 1
ATOM 703 O O . ASN A 1 88 ? -10.927 -11.325 -2.374 1.00 93.69 88 ASN A O 1
ATOM 707 N N . ARG A 1 89 ? -10.349 -9.850 -0.791 1.00 95.44 89 ARG A N 1
ATOM 708 C CA . ARG A 1 89 ? -9.220 -10.612 -0.244 1.00 95.44 89 ARG A CA 1
ATOM 709 C C . ARG A 1 89 ? -9.389 -10.762 1.258 1.00 95.44 89 ARG A C 1
ATOM 711 O O . ARG A 1 89 ? -9.768 -9.808 1.926 1.00 95.44 89 ARG A O 1
ATOM 718 N N . ILE A 1 90 ? -9.046 -11.933 1.793 1.00 96.31 90 ILE A N 1
ATOM 719 C CA . ILE A 1 90 ? -9.115 -12.216 3.236 1.00 96.31 90 ILE A CA 1
ATOM 720 C C . ILE A 1 90 ? -8.075 -11.389 3.991 1.00 96.31 90 ILE A C 1
ATOM 722 O O . ILE A 1 90 ? -8.338 -10.914 5.095 1.00 96.31 90 ILE A O 1
ATOM 726 N N . LYS A 1 91 ? -6.891 -11.209 3.401 1.00 95.12 91 LYS A N 1
ATOM 727 C CA . LYS A 1 91 ? -5.824 -10.384 3.966 1.00 95.12 91 LYS A CA 1
ATOM 728 C C . LYS A 1 91 ? -4.997 -9.731 2.874 1.00 95.12 91 LYS A C 1
ATOM 730 O O . LYS A 1 91 ? -4.800 -10.296 1.796 1.00 95.12 91 LYS A O 1
ATOM 735 N N . ALA A 1 92 ? -4.496 -8.540 3.160 1.00 96.56 92 ALA A N 1
ATOM 736 C CA . ALA A 1 92 ? -3.666 -7.807 2.223 1.00 96.56 92 ALA A CA 1
ATOM 737 C C . ALA A 1 92 ? -2.591 -6.998 2.943 1.00 96.56 92 ALA A C 1
ATOM 739 O O . ALA A 1 92 ? -2.752 -6.595 4.098 1.00 96.56 92 ALA A O 1
ATOM 740 N N . ALA A 1 93 ? -1.486 -6.763 2.243 1.00 94.44 93 ALA A N 1
ATOM 741 C CA . ALA A 1 93 ? -0.421 -5.888 2.704 1.00 94.44 93 ALA A CA 1
ATOM 742 C C . ALA A 1 93 ? 0.058 -4.993 1.565 1.00 94.44 93 ALA A C 1
ATOM 744 O O . ALA A 1 93 ? 0.242 -5.454 0.442 1.00 94.44 93 ALA A O 1
ATOM 745 N N . ILE A 1 94 ? 0.300 -3.727 1.874 1.00 93.44 94 ILE A N 1
ATOM 746 C CA . ILE A 1 94 ? 0.955 -2.762 0.999 1.00 93.44 94 ILE A CA 1
ATOM 747 C C . ILE A 1 94 ? 2.379 -2.534 1.491 1.00 93.44 94 ILE A C 1
ATOM 749 O O . ILE A 1 94 ? 2.607 -2.370 2.695 1.00 93.44 94 ILE A O 1
ATOM 753 N N . ILE A 1 95 ? 3.341 -2.555 0.571 1.00 88.44 95 ILE A N 1
ATOM 754 C CA . ILE A 1 95 ? 4.760 -2.438 0.909 1.00 88.44 95 ILE A CA 1
ATOM 755 C C . ILE A 1 95 ? 5.483 -1.473 -0.036 1.00 88.44 95 ILE A C 1
ATOM 757 O O . ILE A 1 95 ? 5.226 -1.444 -1.237 1.00 88.44 95 ILE A O 1
ATOM 761 N N . ASP A 1 96 ? 6.433 -0.713 0.503 1.00 78.44 96 ASP A N 1
ATOM 762 C CA . ASP A 1 96 ? 7.367 0.143 -0.255 1.00 78.44 96 ASP A CA 1
ATOM 763 C C . ASP A 1 96 ? 8.838 -0.234 0.007 1.00 78.44 96 ASP A C 1
ATOM 765 O O . ASP A 1 96 ? 9.780 0.531 -0.193 1.00 78.44 96 ASP A O 1
ATOM 769 N N . THR A 1 97 ? 9.031 -1.469 0.463 1.00 76.75 97 THR A N 1
ATOM 770 C CA . THR A 1 97 ? 10.304 -2.055 0.878 1.00 76.75 97 THR A CA 1
ATOM 771 C C . THR A 1 97 ? 10.513 -3.415 0.212 1.00 76.75 97 THR A C 1
ATOM 773 O O . THR A 1 97 ? 9.633 -3.866 -0.507 1.00 76.75 97 THR A O 1
ATOM 776 N N . PHE A 1 98 ? 11.650 -4.083 0.422 1.00 80.06 98 PHE A N 1
ATOM 777 C CA . PHE A 1 98 ? 11.994 -5.384 -0.169 1.00 80.06 98 PHE A CA 1
ATOM 778 C C . PHE A 1 98 ? 12.095 -6.504 0.878 1.00 80.06 98 PHE A C 1
ATOM 780 O O . PHE A 1 98 ? 12.360 -6.251 2.060 1.00 80.06 98 PHE A O 1
ATOM 787 N N . PHE A 1 99 ? 11.929 -7.749 0.426 1.00 80.88 99 PHE A N 1
ATOM 788 C CA . PHE A 1 99 ? 11.955 -8.946 1.264 1.00 80.88 99 PHE A CA 1
ATOM 789 C C . PHE A 1 99 ? 13.375 -9.457 1.488 1.00 80.88 99 PHE A C 1
ATOM 791 O O . PHE A 1 99 ? 14.179 -9.579 0.560 1.00 80.88 99 PHE A O 1
ATOM 798 N N . ARG A 1 100 ? 13.667 -9.801 2.742 1.00 79.06 100 ARG A N 1
ATOM 799 C CA . ARG A 1 100 ? 14.862 -10.565 3.136 1.00 79.06 100 ARG A CA 1
ATOM 800 C C . ARG A 1 100 ? 14.539 -12.021 3.439 1.00 79.06 100 ARG A C 1
ATOM 802 O O . ARG A 1 100 ? 15.379 -12.881 3.209 1.00 79.06 100 ARG A O 1
ATOM 809 N N . GLU A 1 101 ? 13.318 -12.258 3.898 1.00 81.00 101 GLU A N 1
ATOM 810 C CA . GLU A 1 101 ? 12.787 -13.566 4.264 1.00 81.00 101 GLU A CA 1
ATOM 811 C C . GLU A 1 101 ? 11.572 -13.921 3.398 1.00 81.00 101 GLU A C 1
ATOM 813 O O . GLU A 1 101 ? 11.124 -13.134 2.561 1.00 81.00 101 GLU A O 1
ATOM 818 N N . LEU A 1 102 ? 11.022 -15.117 3.607 1.00 83.75 102 LEU A N 1
ATOM 819 C CA . LEU A 1 102 ? 9.837 -15.601 2.900 1.00 83.75 102 LEU A CA 1
ATOM 820 C C . LEU A 1 102 ? 8.626 -14.661 3.107 1.00 83.75 102 LEU A C 1
ATOM 822 O O . LEU A 1 102 ? 8.289 -14.369 4.259 1.00 83.75 102 LEU A O 1
ATOM 826 N N . PRO A 1 103 ? 7.883 -14.272 2.049 1.00 88.38 103 PRO A N 1
ATOM 827 C CA . PRO A 1 103 ? 6.663 -13.468 2.186 1.00 88.38 103 PRO A CA 1
ATOM 828 C C . PRO A 1 103 ? 5.611 -14.089 3.110 1.00 88.38 103 PRO A C 1
ATOM 830 O O . PRO A 1 103 ? 4.933 -13.379 3.848 1.00 88.38 103 PRO A O 1
ATOM 833 N N . VAL A 1 104 ? 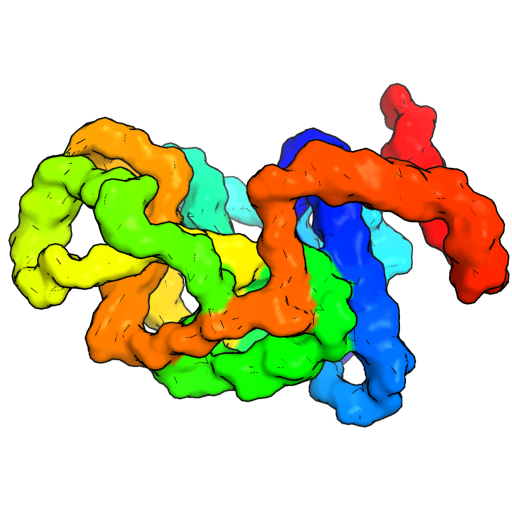5.538 -15.422 3.170 1.00 88.12 104 VAL A N 1
ATOM 834 C CA . VAL A 1 104 ? 4.639 -16.136 4.092 1.00 88.12 104 VAL A CA 1
ATOM 835 C C . VAL A 1 104 ? 4.881 -15.772 5.563 1.00 88.12 104 VAL A C 1
ATOM 837 O O . VAL A 1 104 ? 3.944 -15.770 6.357 1.00 88.12 104 VAL A O 1
ATOM 840 N N . ALA A 1 105 ? 6.111 -15.411 5.945 1.00 88.06 105 ALA A N 1
ATOM 841 C CA . ALA A 1 105 ? 6.408 -14.955 7.301 1.00 88.06 105 ALA A CA 1
ATOM 842 C C . ALA A 1 105 ? 5.740 -13.604 7.611 1.00 88.06 105 ALA A C 1
ATOM 844 O O . ALA A 1 105 ? 5.358 -13.366 8.756 1.00 88.06 105 ALA A O 1
ATOM 845 N N . LEU A 1 106 ? 5.556 -12.750 6.596 1.00 88.69 106 LEU A N 1
ATOM 846 C CA . LEU A 1 106 ? 4.761 -11.526 6.689 1.00 88.69 106 LEU A CA 1
ATOM 847 C C . LEU A 1 106 ? 3.271 -11.865 6.801 1.00 88.69 106 LEU A C 1
ATOM 849 O O . LEU A 1 106 ? 2.588 -11.373 7.692 1.00 88.69 106 LEU A O 1
ATOM 853 N N . PHE A 1 107 ? 2.767 -12.749 5.938 1.00 90.31 107 PHE A N 1
ATOM 854 C CA . PHE A 1 107 ? 1.338 -13.071 5.874 1.00 90.31 107 PHE A CA 1
ATOM 855 C C . PHE A 1 107 ? 0.812 -13.824 7.094 1.00 90.31 107 PHE A C 1
ATOM 857 O O . PHE A 1 107 ? -0.365 -13.689 7.418 1.00 90.31 107 PHE A O 1
ATOM 864 N N . LYS A 1 108 ? 1.659 -14.586 7.795 1.00 89.75 108 LYS A N 1
ATOM 865 C CA . LYS A 1 108 ? 1.318 -15.221 9.081 1.00 89.75 108 LYS A CA 1
ATOM 866 C C . LYS A 1 108 ? 1.084 -14.214 10.212 1.00 89.75 108 LYS A C 1
ATOM 868 O O . LYS A 1 108 ? 0.564 -14.584 11.256 1.00 89.75 108 LYS A O 1
ATOM 873 N N . ARG A 1 109 ? 1.501 -12.958 10.034 1.00 88.19 109 ARG A N 1
ATOM 874 C CA . ARG A 1 109 ? 1.354 -11.884 11.033 1.00 88.19 109 ARG A CA 1
ATOM 875 C C . ARG A 1 109 ? 0.074 -11.082 10.862 1.00 88.19 109 ARG A C 1
ATOM 877 O O . ARG A 1 109 ? -0.299 -10.356 11.781 1.00 88.19 109 ARG A O 1
ATOM 884 N N . LEU A 1 110 ? -0.557 -11.209 9.700 1.00 90.94 110 LEU A N 1
ATOM 885 C CA . LEU A 1 110 ? -1.886 -10.685 9.440 1.00 90.94 110 LEU A CA 1
ATOM 886 C C . LEU A 1 110 ? -2.877 -11.601 10.156 1.00 90.94 110 LEU A C 1
ATOM 888 O O . LEU A 1 110 ? -3.009 -12.774 9.807 1.00 90.94 110 LEU A O 1
ATOM 892 N N . ALA A 1 111 ? -3.501 -11.069 11.199 1.00 92.38 111 ALA A N 1
ATOM 893 C CA . ALA A 1 111 ? -4.472 -11.759 12.030 1.00 92.38 111 ALA A CA 1
ATOM 894 C C . ALA A 1 111 ? -5.531 -10.749 12.499 1.00 92.38 111 ALA A C 1
ATOM 896 O O . ALA A 1 111 ? -5.208 -9.560 12.565 1.00 92.38 111 ALA A O 1
ATOM 897 N N . PRO A 1 112 ? -6.763 -11.194 12.811 1.00 94.75 112 PRO A N 1
ATOM 898 C CA . PRO A 1 112 ? -7.821 -10.297 13.263 1.00 94.75 112 PRO A CA 1
ATOM 899 C C . PRO A 1 112 ? -7.381 -9.476 14.476 1.00 94.75 112 PRO A C 1
ATOM 901 O O . PRO A 1 112 ? -6.697 -9.993 15.364 1.00 94.75 112 PRO A O 1
ATOM 904 N N . GLY A 1 113 ? -7.740 -8.194 14.489 1.00 93.12 113 GLY A N 1
ATOM 905 C CA . GLY A 1 113 ? -7.340 -7.263 15.542 1.00 93.12 113 GLY A CA 1
ATOM 906 C C . GLY A 1 113 ? -5.849 -6.910 15.538 1.00 93.12 113 GLY A C 1
ATOM 907 O O . GLY A 1 113 ? -5.386 -6.269 16.480 1.00 93.12 113 GLY A O 1
ATOM 908 N N . LYS A 1 114 ? -5.073 -7.296 14.509 1.00 91.69 114 LYS A N 1
ATOM 909 C CA . LYS A 1 114 ? -3.644 -6.957 14.395 1.00 91.69 114 LYS A CA 1
ATOM 910 C C . LYS A 1 114 ? -3.351 -6.072 13.192 1.00 91.69 114 LYS A C 1
ATOM 912 O O . LYS A 1 114 ? -3.630 -6.426 12.051 1.00 91.69 114 LYS A O 1
ATOM 917 N N . LEU A 1 115 ? -2.683 -4.948 13.445 1.00 89.75 115 LEU A N 1
ATOM 918 C CA . LEU A 1 115 ? -2.156 -4.072 12.402 1.00 89.75 115 LEU A CA 1
ATOM 919 C C . LEU A 1 115 ? -0.682 -4.401 12.151 1.00 89.75 115 LEU A C 1
ATOM 921 O O . LEU A 1 115 ? 0.176 -4.146 13.004 1.00 89.75 115 LEU A O 1
ATOM 925 N N . LEU A 1 116 ? -0.374 -4.935 10.966 1.00 88.12 116 LEU A N 1
ATOM 926 C CA . LEU A 1 116 ? 1.006 -5.088 10.514 1.00 88.12 116 LEU A CA 1
ATOM 927 C C . LEU A 1 116 ? 1.574 -3.714 10.161 1.00 88.12 116 LEU A C 1
ATOM 929 O O . LEU A 1 116 ? 1.000 -2.995 9.345 1.00 88.12 116 LEU A O 1
ATOM 933 N N . ARG A 1 117 ? 2.730 -3.384 10.745 1.00 78.56 117 ARG A N 1
ATOM 934 C CA . ARG A 1 117 ? 3.431 -2.119 10.490 1.00 78.56 117 ARG A CA 1
ATOM 935 C C . ARG A 1 117 ? 4.947 -2.231 10.614 1.00 78.56 117 ARG A C 1
ATOM 937 O O . ARG A 1 117 ? 5.469 -3.172 11.215 1.00 78.56 117 ARG A O 1
ATOM 944 N N . ASN A 1 118 ? 5.676 -1.234 10.122 1.00 70.44 118 ASN A N 1
ATOM 945 C CA . ASN A 1 118 ? 7.110 -1.134 10.386 1.00 70.44 118 ASN A CA 1
ATOM 946 C C . ASN A 1 118 ? 7.381 -0.747 11.853 1.00 70.44 118 ASN A C 1
ATOM 948 O O . ASN A 1 118 ? 6.855 0.232 12.371 1.00 70.44 118 ASN A O 1
ATOM 952 N N . ALA A 1 119 ? 8.254 -1.498 12.535 1.00 53.78 119 ALA A N 1
ATOM 953 C CA . ALA A 1 119 ? 8.585 -1.300 13.957 1.00 53.78 119 ALA A CA 1
ATOM 954 C C . ALA A 1 119 ? 9.453 -0.071 14.263 1.00 53.78 119 ALA A C 1
ATOM 956 O O . ALA A 1 119 ? 9.783 0.178 15.418 1.00 53.78 119 ALA A O 1
ATOM 957 N N . ARG A 1 120 ? 9.864 0.691 13.246 1.00 52.00 120 ARG A N 1
ATOM 958 C CA . ARG A 1 120 ? 10.842 1.777 13.391 1.00 52.00 120 ARG A CA 1
ATOM 959 C C . ARG A 1 120 ? 10.192 3.160 13.397 1.00 52.00 120 ARG A C 1
ATOM 961 O O . ARG A 1 120 ? 10.684 4.069 12.742 1.00 52.00 120 ARG A O 1
ATOM 968 N N . GLY A 1 121 ? 9.145 3.335 14.201 1.00 45.06 121 GLY A N 1
ATOM 969 C CA . GLY A 1 121 ? 8.786 4.672 14.680 1.00 45.06 121 GLY A CA 1
ATOM 970 C C . GLY A 1 121 ? 9.899 5.198 15.594 1.00 45.06 121 GLY A C 1
ATOM 971 O O . GLY A 1 121 ? 10.440 4.449 16.411 1.00 45.06 121 GLY A O 1
ATOM 972 N N . ARG A 1 122 ? 10.309 6.463 15.441 1.00 38.22 122 ARG A N 1
ATOM 973 C CA . ARG A 1 122 ? 11.249 7.090 16.390 1.00 38.22 122 ARG A CA 1
ATOM 974 C C . ARG A 1 122 ? 10.568 7.256 17.761 1.00 38.22 122 ARG A C 1
ATOM 976 O O . ARG A 1 122 ? 9.349 7.402 17.804 1.00 38.22 122 ARG A O 1
ATOM 983 N N . PRO A 1 123 ? 11.327 7.296 18.873 1.00 34.91 123 PRO A N 1
ATOM 984 C CA . PRO A 1 123 ? 10.800 7.766 20.151 1.00 34.91 123 PRO A CA 1
ATOM 985 C C . PRO A 1 123 ? 10.131 9.141 19.994 1.00 34.91 123 PRO A C 1
ATOM 987 O O . PRO A 1 123 ? 10.641 10.006 19.277 1.00 34.91 123 PRO A O 1
ATOM 990 N N . VAL A 1 124 ? 8.999 9.318 20.679 1.00 36.31 124 VAL A N 1
ATOM 991 C CA . VAL A 1 124 ? 8.056 10.453 20.584 1.00 36.31 124 VAL A CA 1
ATOM 992 C C . VAL A 1 124 ? 8.714 11.827 20.739 1.00 36.31 124 VAL A C 1
ATOM 994 O O . VAL A 1 124 ? 8.226 12.799 20.179 1.00 36.31 124 VAL A O 1
ATOM 997 N N . SER A 1 125 ? 9.872 11.924 21.393 1.00 35.50 125 SER A N 1
ATOM 998 C CA . SER A 1 125 ? 10.586 13.194 21.562 1.00 35.50 125 SER A CA 1
ATOM 999 C C . SER A 1 125 ? 11.116 13.823 20.261 1.00 35.50 125 SER A C 1
ATOM 1001 O O . SER A 1 125 ? 11.695 14.905 20.315 1.00 35.50 125 SER A O 1
ATOM 1003 N N . LYS A 1 126 ? 10.975 13.165 19.096 1.00 36.84 126 LYS A N 1
ATOM 1004 C CA . LYS A 1 126 ? 11.531 13.630 17.806 1.00 36.84 126 LYS A CA 1
ATOM 1005 C C . LYS A 1 126 ? 10.605 13.477 16.588 1.00 36.84 126 LYS A C 1
ATOM 1007 O O . LYS A 1 126 ? 11.095 13.556 15.460 1.00 36.84 126 LYS A O 1
ATOM 1012 N N . VAL A 1 127 ? 9.314 13.215 16.782 1.00 43.78 127 VAL A N 1
ATOM 1013 C CA . VAL A 1 127 ? 8.300 13.176 15.705 1.00 43.78 127 VAL A CA 1
ATOM 1014 C C . VAL A 1 127 ? 7.417 14.417 15.872 1.00 43.78 127 VAL A C 1
ATOM 1016 O O . VAL A 1 127 ? 7.227 14.811 17.024 1.00 43.78 127 VAL A O 1
ATOM 1019 N N . PRO A 1 128 ? 6.927 15.087 14.806 1.00 51.06 128 PRO A N 1
ATOM 1020 C CA . PRO A 1 128 ? 6.127 16.285 15.002 1.00 51.06 128 PRO A CA 1
ATOM 1021 C C . PRO A 1 128 ? 4.921 15.895 15.851 1.00 51.06 128 PRO A C 1
ATOM 1023 O O . PRO A 1 128 ? 4.173 14.989 15.475 1.00 51.06 128 PRO A O 1
ATOM 1026 N N . LEU A 1 129 ? 4.751 16.553 17.002 1.00 63.31 129 LEU A N 1
ATOM 1027 C CA . LEU A 1 129 ? 3.431 16.622 17.605 1.00 63.31 129 LEU A CA 1
ATOM 1028 C C . LEU A 1 129 ? 2.484 17.052 16.486 1.00 63.31 129 LEU A C 1
ATOM 1030 O O . LEU A 1 129 ? 2.819 17.962 15.718 1.00 63.31 129 LEU A O 1
ATOM 1034 N N . LEU A 1 130 ? 1.339 16.376 16.369 1.00 71.88 130 LEU A N 1
ATOM 1035 C CA . LEU A 1 130 ? 0.269 16.877 15.519 1.00 71.88 130 LEU A CA 1
ATOM 1036 C C . LEU A 1 130 ? 0.101 18.375 15.818 1.00 71.88 130 LEU A C 1
ATOM 1038 O O . LEU A 1 130 ? 0.177 18.773 16.986 1.00 71.88 130 LEU A O 1
ATOM 1042 N N . PRO A 1 131 ? -0.044 19.228 14.798 1.00 80.81 131 PRO A N 1
ATOM 1043 C CA . PRO A 1 131 ? -0.204 20.643 15.041 1.00 80.81 131 PRO A CA 1
ATOM 1044 C C . PRO A 1 131 ? -1.364 20.918 15.997 1.00 80.81 131 PRO A C 1
ATOM 1046 O O . PRO A 1 131 ? -2.345 20.177 16.018 1.00 80.81 131 PRO A O 1
ATOM 1049 N N . ARG A 1 132 ? -1.261 21.991 16.792 1.00 80.69 132 ARG A N 1
ATOM 1050 C CA . ARG A 1 132 ? -2.227 22.303 17.864 1.00 80.69 132 ARG A CA 1
ATOM 1051 C C . ARG A 1 132 ? -3.681 22.312 17.390 1.00 80.69 132 ARG A C 1
ATOM 1053 O O . ARG A 1 132 ? -4.555 21.858 18.110 1.00 80.69 132 ARG A O 1
ATOM 1060 N N . THR A 1 133 ? -3.924 22.803 16.180 1.00 83.62 133 THR A N 1
ATOM 1061 C CA . THR A 1 133 ? -5.234 22.810 15.511 1.00 83.62 133 THR A CA 1
ATOM 1062 C C . THR A 1 133 ? -5.780 21.397 15.292 1.00 83.62 133 THR A C 1
ATOM 1064 O O . THR A 1 133 ? -6.937 21.132 15.601 1.00 83.62 133 THR A O 1
ATOM 1067 N N . MET A 1 134 ? -4.941 20.474 14.816 1.00 86.50 134 MET A N 1
ATOM 1068 C CA . MET A 1 134 ? -5.293 19.063 14.644 1.00 86.50 134 MET A CA 1
ATOM 1069 C C . MET A 1 134 ? -5.478 18.364 15.994 1.00 86.50 134 MET A C 1
ATOM 1071 O O . MET A 1 134 ? -6.422 17.597 16.146 1.00 86.50 134 MET A O 1
ATOM 1075 N N . LEU A 1 135 ? -4.622 18.649 16.983 1.00 80.25 135 LEU A N 1
ATOM 1076 C CA . LEU A 1 135 ? -4.770 18.114 18.342 1.00 80.25 135 LEU A CA 1
ATOM 1077 C C . LEU A 1 135 ? -6.087 18.550 18.979 1.00 80.25 135 LEU A C 1
ATOM 1079 O O . LEU A 1 135 ? -6.843 17.694 19.414 1.00 80.25 135 LEU A O 1
ATOM 1083 N N . ALA A 1 136 ? -6.407 19.845 18.954 1.00 83.19 136 ALA A N 1
ATOM 1084 C CA . ALA A 1 136 ? -7.660 20.360 19.499 1.00 83.19 136 ALA A CA 1
ATOM 1085 C C . ALA A 1 136 ? -8.879 19.717 18.818 1.00 83.19 136 ALA A C 1
ATOM 1087 O O . ALA A 1 136 ? -9.834 19.319 19.483 1.00 83.19 136 ALA A O 1
ATOM 1088 N N . ARG A 1 137 ? -8.829 19.548 17.489 1.00 86.25 137 ARG A N 1
ATOM 1089 C CA . ARG A 1 137 ? -9.879 18.852 16.733 1.00 86.25 137 ARG A CA 1
ATOM 1090 C C . ARG A 1 137 ? -10.029 17.389 17.162 1.00 86.25 137 ARG A C 1
ATOM 1092 O O . ARG A 1 137 ? -11.159 16.906 17.245 1.00 86.25 137 ARG A O 1
ATOM 1099 N N . LEU A 1 138 ? -8.917 16.695 17.410 1.00 82.06 138 LEU A N 1
ATOM 1100 C CA . LEU A 1 138 ? -8.904 15.301 17.859 1.00 82.06 138 LEU A CA 1
ATOM 1101 C C . LEU A 1 138 ? -9.382 15.153 19.301 1.00 82.06 138 LEU A C 1
ATOM 1103 O O . LEU A 1 138 ? -10.179 14.265 19.561 1.00 82.06 138 LEU A O 1
ATOM 1107 N N . GLU A 1 139 ? -8.965 16.029 20.212 1.00 80.62 139 GLU A N 1
ATOM 1108 C CA . GLU A 1 139 ? -9.417 16.042 21.609 1.00 80.62 139 GLU A CA 1
ATOM 1109 C C . GLU A 1 139 ? -10.930 16.259 21.712 1.00 80.62 139 GLU A C 1
ATOM 1111 O O . GLU A 1 139 ? -11.589 15.614 22.522 1.00 80.62 139 GLU A O 1
ATOM 1116 N N . GLN A 1 140 ? -11.497 17.111 20.850 1.00 83.31 140 GLN A N 1
ATOM 1117 C CA . GLN A 1 140 ? -12.948 17.295 20.752 1.00 83.31 140 GLN A CA 1
ATOM 1118 C C . GLN A 1 140 ? -13.675 16.046 20.250 1.00 83.31 140 GLN A C 1
ATOM 1120 O O . GLN A 1 140 ? -14.804 15.788 20.657 1.00 83.31 140 GLN A O 1
ATOM 1125 N N . ALA A 1 141 ? -13.063 15.298 19.332 1.00 81.12 141 ALA A N 1
ATOM 1126 C CA . ALA A 1 141 ? -13.696 14.122 18.753 1.00 81.12 141 ALA A CA 1
ATOM 1127 C C . ALA A 1 141 ? -13.561 12.885 19.641 1.00 81.12 141 ALA A C 1
ATOM 1129 O O . ALA A 1 141 ? -14.504 12.112 19.774 1.00 81.12 141 ALA A O 1
ATOM 1130 N N . GLU A 1 142 ? -12.368 12.684 20.198 1.00 75.06 142 GLU A N 1
ATOM 1131 C CA . GLU A 1 142 ? -11.971 11.511 20.966 1.00 75.06 142 GLU A CA 1
ATOM 1132 C C . GLU A 1 142 ? -10.927 11.884 22.031 1.00 75.06 142 GLU A C 1
ATOM 1134 O O . GLU A 1 142 ? -9.715 11.781 21.807 1.00 75.06 142 GLU A O 1
ATOM 1139 N N . PRO A 1 143 ? -11.394 12.265 23.232 1.00 66.06 143 PRO A N 1
ATOM 1140 C CA . PRO A 1 143 ? -10.537 12.706 24.332 1.00 66.06 143 PRO A CA 1
ATOM 1141 C C . PRO A 1 143 ? -9.452 11.699 24.761 1.00 66.06 143 PRO A C 1
ATOM 1143 O O . PRO A 1 143 ? -8.433 12.095 25.326 1.00 66.06 143 PRO A O 1
ATOM 1146 N N . SER A 1 144 ? -9.630 10.400 24.487 1.00 63.84 144 SER A N 1
ATOM 1147 C CA . SER A 1 144 ? -8.658 9.352 24.830 1.00 63.84 144 SER A CA 1
ATOM 1148 C C . SER A 1 144 ? -7.425 9.303 23.911 1.00 63.84 144 SER A C 1
ATOM 1150 O O . SER A 1 144 ? -6.433 8.668 24.263 1.00 63.84 144 SER A O 1
ATOM 1152 N N . LEU A 1 145 ? -7.425 10.000 22.764 1.00 60.69 145 LEU A N 1
ATOM 1153 C CA . LEU A 1 145 ? -6.362 9.912 21.746 1.00 60.69 145 LEU A CA 1
ATOM 1154 C C . LEU A 1 145 ? -5.068 10.690 22.069 1.00 60.69 145 LEU A C 1
ATOM 1156 O O . LEU A 1 145 ? -4.084 10.571 21.325 1.00 60.69 145 LEU A O 1
ATOM 1160 N N . SER A 1 146 ? -5.034 11.451 23.169 1.00 51.53 146 SER A N 1
ATOM 1161 C CA . SER A 1 146 ? -3.963 12.399 23.546 1.00 51.53 146 SER A CA 1
ATOM 1162 C C . SER A 1 146 ? -2.579 11.774 23.810 1.00 51.53 146 SER A C 1
ATOM 1164 O O . SER A 1 146 ? -1.592 12.491 23.962 1.00 51.53 146 SER A O 1
ATOM 1166 N N . THR A 1 147 ? -2.463 10.441 23.811 1.00 51.44 147 THR A N 1
ATOM 1167 C CA . THR A 1 147 ? -1.209 9.713 24.100 1.00 51.44 147 THR A CA 1
ATOM 1168 C C . THR A 1 147 ? -0.661 8.900 22.921 1.00 51.44 147 THR A C 1
ATOM 1170 O O . THR A 1 147 ? 0.363 8.213 23.041 1.00 51.44 147 THR A O 1
ATOM 1173 N N . SER A 1 148 ? -1.326 8.949 21.764 1.00 51.19 148 SER A N 1
ATOM 1174 C CA . SER A 1 148 ? -0.998 8.079 20.633 1.00 51.19 148 SER A CA 1
ATOM 1175 C C . SER A 1 148 ? 0.332 8.453 19.953 1.00 51.19 148 SER A C 1
ATOM 1177 O O . SER A 1 148 ? 0.697 9.617 19.786 1.00 51.19 148 SER A O 1
ATOM 1179 N N . ARG A 1 149 ? 1.113 7.428 19.584 1.00 52.59 149 ARG A N 1
ATOM 1180 C CA . ARG A 1 149 ? 2.460 7.579 19.006 1.00 52.59 149 ARG A CA 1
ATOM 1181 C C . ARG A 1 149 ? 2.378 7.620 17.474 1.00 52.59 149 ARG A C 1
ATOM 1183 O O . ARG A 1 149 ? 1.879 6.645 16.907 1.00 52.59 149 ARG A O 1
ATOM 1190 N N . PRO A 1 150 ? 2.907 8.652 16.792 1.00 50.94 150 PRO A N 1
ATOM 1191 C CA . PRO A 1 150 ? 2.964 8.666 15.334 1.00 50.94 150 PRO A CA 1
ATOM 1192 C C . PRO A 1 150 ? 3.874 7.553 14.790 1.00 50.94 150 PRO A C 1
ATOM 1194 O O . PRO A 1 150 ? 4.818 7.108 15.453 1.00 50.94 150 PRO A O 1
ATOM 1197 N N . THR A 1 151 ? 3.542 7.055 13.597 1.00 52.28 151 THR A N 1
ATOM 1198 C CA . THR A 1 151 ? 4.070 5.794 13.046 1.00 52.28 151 THR A CA 1
ATOM 1199 C C . THR A 1 151 ? 4.798 5.998 11.719 1.00 52.28 151 THR A C 1
ATOM 1201 O O . THR A 1 151 ? 4.767 7.086 11.177 1.00 52.28 151 THR A O 1
ATOM 1204 N N . ASP A 1 152 ? 5.509 4.974 11.241 1.00 58.62 152 ASP A N 1
ATOM 1205 C CA . ASP A 1 152 ? 6.165 4.953 9.923 1.00 58.62 152 ASP A CA 1
ATOM 1206 C C . ASP A 1 152 ? 5.361 3.999 9.020 1.00 58.62 152 ASP A C 1
ATOM 1208 O O . ASP A 1 152 ? 5.149 2.836 9.396 1.00 58.62 152 ASP A O 1
ATOM 1212 N N . SER A 1 153 ? 4.873 4.485 7.872 1.00 58.59 153 SER A N 1
ATOM 1213 C CA . SER A 1 153 ? 3.908 3.763 7.027 1.00 58.59 153 SER A CA 1
ATOM 1214 C C . SER A 1 153 ? 4.533 2.769 6.045 1.00 58.59 153 SER A C 1
ATOM 1216 O O . SER A 1 153 ? 3.800 2.207 5.229 1.00 58.59 153 SER A O 1
ATOM 1218 N N . GLY A 1 154 ? 5.850 2.510 6.081 1.00 66.94 154 GLY A N 1
ATOM 1219 C CA . GLY A 1 154 ? 6.527 1.749 5.014 1.00 66.94 154 GLY A CA 1
ATOM 1220 C C . GLY A 1 154 ? 5.973 0.336 4.715 1.00 66.94 154 GLY A C 1
ATOM 1221 O O . GLY A 1 154 ? 6.131 -0.214 3.625 1.00 66.94 154 GLY A O 1
ATOM 1222 N N . VAL A 1 155 ? 5.266 -0.264 5.675 1.00 82.75 155 VAL A N 1
ATOM 1223 C CA . VAL A 1 155 ? 4.405 -1.432 5.449 1.00 82.75 155 VAL A CA 1
ATOM 1224 C C . VAL A 1 155 ? 3.125 -1.256 6.239 1.00 82.75 155 VAL A C 1
ATOM 1226 O O . VAL A 1 155 ? 3.181 -0.876 7.405 1.00 82.75 155 VAL A O 1
ATOM 1229 N N . ILE A 1 156 ? 1.994 -1.567 5.610 1.00 90.19 156 ILE A N 1
ATOM 1230 C CA . ILE A 1 156 ? 0.685 -1.647 6.259 1.00 90.19 156 ILE A CA 1
ATOM 1231 C C . ILE A 1 156 ? 0.053 -2.964 5.826 1.00 90.19 156 ILE A C 1
ATOM 1233 O O . ILE A 1 156 ? 0.062 -3.292 4.641 1.00 90.19 156 ILE A O 1
ATOM 1237 N N . GLY A 1 157 ? -0.508 -3.724 6.757 1.00 93.06 157 GLY A N 1
ATOM 1238 C CA . GLY A 1 157 ? -1.290 -4.901 6.401 1.00 93.06 157 GLY A CA 1
ATOM 1239 C C . GLY A 1 157 ? -2.357 -5.222 7.430 1.00 93.06 157 GLY A C 1
ATOM 1240 O O . GLY A 1 157 ? -2.165 -5.001 8.626 1.00 93.06 157 GLY A O 1
ATOM 1241 N N . LEU A 1 158 ? -3.482 -5.725 6.932 1.00 95.25 158 LEU A N 1
ATOM 1242 C CA . LEU A 1 158 ? -4.697 -5.971 7.699 1.00 95.25 158 LEU A CA 1
ATOM 1243 C C . LEU A 1 158 ? -5.433 -7.209 7.177 1.00 95.25 158 LEU A C 1
ATOM 1245 O O . LEU A 1 158 ? -5.231 -7.650 6.039 1.00 95.25 158 LEU A O 1
ATOM 1249 N N . MET A 1 159 ? -6.306 -7.742 8.026 1.00 96.62 159 MET A N 1
ATOM 1250 C CA . MET A 1 159 ? -7.357 -8.673 7.627 1.00 96.62 159 MET A CA 1
ATOM 1251 C C . MET A 1 159 ? -8.561 -7.905 7.072 1.00 96.62 159 MET A C 1
ATOM 1253 O O . MET A 1 159 ? -8.789 -6.748 7.425 1.00 96.62 159 MET A O 1
ATOM 1257 N N . HIS A 1 160 ? -9.379 -8.574 6.260 1.00 96.94 160 HIS A N 1
ATOM 1258 C CA . HIS A 1 160 ? -10.667 -8.054 5.795 1.00 96.94 160 HIS A CA 1
ATOM 1259 C C . HIS A 1 160 ? -11.564 -7.604 6.956 1.00 96.94 160 HIS A C 1
ATOM 1261 O O . HIS A 1 160 ? -12.157 -6.530 6.888 1.00 96.94 160 HIS A O 1
ATOM 1267 N N . SER A 1 161 ? -11.607 -8.391 8.039 1.00 96.81 161 SER A N 1
ATOM 1268 C CA . SER A 1 161 ? -12.398 -8.099 9.244 1.00 96.81 161 SER A CA 1
ATOM 1269 C C . SER A 1 161 ? -12.069 -6.743 9.872 1.00 96.81 161 SER A C 1
ATOM 1271 O O . SER A 1 161 ? -12.921 -6.145 10.517 1.00 96.81 161 SER A O 1
ATOM 1273 N N . ASP A 1 162 ? -10.854 -6.239 9.643 1.00 96.81 162 ASP A N 1
ATOM 1274 C CA . ASP A 1 162 ? -10.333 -5.026 10.271 1.00 96.81 162 ASP A CA 1
ATOM 1275 C C . ASP A 1 162 ? -10.322 -3.832 9.296 1.00 96.81 162 ASP A C 1
ATOM 1277 O O . ASP A 1 162 ? -9.745 -2.780 9.582 1.00 96.81 162 ASP A O 1
ATOM 1281 N N . ARG A 1 163 ? -10.968 -3.960 8.124 1.00 95.94 163 ARG A N 1
ATOM 1282 C CA . ARG A 1 163 ? -11.001 -2.923 7.074 1.00 95.94 163 ARG A CA 1
ATOM 1283 C C . ARG A 1 163 ? -11.553 -1.581 7.571 1.00 95.94 163 ARG A C 1
ATOM 1285 O O . ARG A 1 163 ? -11.129 -0.539 7.071 1.00 95.94 163 ARG A O 1
ATOM 1292 N N . ALA A 1 164 ? -12.434 -1.587 8.573 1.00 96.06 164 ALA A N 1
ATOM 1293 C CA . ALA A 1 164 ? -12.993 -0.377 9.185 1.00 96.06 164 ALA A CA 1
ATOM 1294 C C . ALA A 1 164 ? -11.912 0.576 9.743 1.00 96.06 164 ALA A C 1
ATOM 1296 O O . ALA A 1 164 ? -12.104 1.792 9.760 1.00 96.06 164 ALA A O 1
ATOM 1297 N N . VAL A 1 165 ? -10.735 0.057 10.120 1.00 94.31 165 VAL A N 1
ATOM 1298 C CA . VAL A 1 165 ? -9.583 0.881 10.531 1.00 94.31 165 VAL A CA 1
ATOM 1299 C C . VAL A 1 165 ? -9.125 1.797 9.392 1.00 94.31 165 VAL A C 1
ATOM 1301 O O . VAL A 1 165 ? -8.802 2.962 9.623 1.00 94.31 165 VAL A O 1
ATOM 1304 N N . LEU A 1 166 ? -9.129 1.309 8.147 1.00 96.38 166 LEU A N 1
ATOM 1305 C CA . LEU A 1 166 ? -8.752 2.112 6.982 1.00 96.38 166 LEU A CA 1
ATOM 1306 C C . LEU A 1 166 ? -9.804 3.166 6.671 1.00 96.38 166 LEU A C 1
ATOM 1308 O O . LEU A 1 166 ? -9.440 4.301 6.391 1.00 96.38 166 LEU A O 1
ATOM 1312 N N . GLU A 1 167 ? -11.087 2.811 6.742 1.00 96.44 167 GLU A N 1
ATOM 1313 C CA . GLU A 1 167 ? -12.200 3.744 6.516 1.00 96.44 167 GLU A CA 1
ATOM 1314 C C . GLU A 1 167 ? -12.111 4.931 7.474 1.00 96.44 167 GLU A C 1
ATOM 1316 O O . GLU A 1 167 ? -12.089 6.080 7.044 1.00 96.44 167 GLU A O 1
ATOM 1321 N N . ARG A 1 168 ? -11.913 4.645 8.757 1.00 94.56 168 ARG A N 1
ATOM 1322 C CA . ARG A 1 168 ? -11.713 5.655 9.791 1.00 94.56 168 ARG A CA 1
ATOM 1323 C C . ARG A 1 168 ? -10.442 6.478 9.590 1.00 94.56 168 ARG A C 1
ATOM 1325 O O . ARG A 1 168 ? -10.456 7.691 9.769 1.00 94.56 168 ARG A O 1
ATOM 1332 N N . SER A 1 169 ? -9.340 5.839 9.206 1.00 93.88 169 SER A N 1
ATOM 1333 C CA . SER A 1 169 ? -8.097 6.546 8.890 1.00 93.88 169 SER A CA 1
ATOM 1334 C C . SER A 1 169 ? -8.261 7.499 7.700 1.00 93.88 169 SER A C 1
ATOM 1336 O O . SER A 1 169 ? -7.717 8.601 7.707 1.00 93.88 169 SER A O 1
ATOM 1338 N N . ILE A 1 170 ? -9.036 7.092 6.694 1.00 96.81 170 ILE A N 1
ATOM 1339 C CA . ILE A 1 170 ? -9.390 7.914 5.537 1.00 96.81 170 ILE A CA 1
ATOM 1340 C C . ILE A 1 170 ? -10.239 9.115 5.957 1.00 96.81 170 ILE A C 1
ATOM 1342 O O . ILE A 1 170 ? -9.911 10.231 5.563 1.00 96.81 170 ILE A O 1
ATOM 1346 N N . THR A 1 171 ? -11.252 8.910 6.804 1.00 95.56 171 THR A N 1
ATOM 1347 C CA . THR A 1 171 ? -12.045 10.005 7.383 1.00 95.56 171 THR A CA 1
ATOM 1348 C C . THR A 1 171 ? -11.156 11.002 8.121 1.00 95.56 171 THR A C 1
ATOM 1350 O O . THR A 1 171 ? -11.255 12.199 7.872 1.00 95.56 171 THR A O 1
ATOM 1353 N N . TRP A 1 172 ? -10.216 10.530 8.950 1.00 92.31 172 TRP A N 1
ATOM 1354 C CA . TRP A 1 172 ? -9.277 11.422 9.635 1.00 92.31 172 TRP A CA 1
ATOM 1355 C C . TRP A 1 172 ? -8.400 12.224 8.679 1.00 92.31 172 TRP A C 1
ATOM 1357 O O . TRP A 1 172 ? -8.197 13.414 8.899 1.00 92.31 172 TRP A O 1
ATOM 1367 N N . MET A 1 173 ? -7.895 11.606 7.610 1.00 94.06 173 MET A N 1
ATOM 1368 C CA . MET A 1 173 ? -7.132 12.343 6.603 1.00 94.06 173 MET A CA 1
ATOM 1369 C C . MET A 1 173 ? -7.987 13.427 5.948 1.00 94.06 173 MET A C 1
ATOM 1371 O O . MET A 1 173 ? -7.509 14.545 5.803 1.00 94.06 173 MET A O 1
ATOM 1375 N N . ASP A 1 174 ? -9.235 13.126 5.590 1.00 95.44 174 ASP A N 1
ATOM 1376 C CA . ASP A 1 174 ? -10.128 14.099 4.955 1.00 95.44 174 ASP A CA 1
ATOM 1377 C C . ASP A 1 174 ? -10.486 15.252 5.910 1.00 95.44 174 ASP A C 1
ATOM 1379 O O . ASP A 1 174 ? -10.501 16.405 5.493 1.00 95.44 174 ASP A O 1
ATOM 1383 N N . GLU A 1 175 ? -10.687 14.981 7.199 1.00 92.94 175 GLU A N 1
ATOM 1384 C CA . GLU A 1 175 ? -10.993 16.017 8.194 1.00 92.94 175 GLU A CA 1
ATOM 1385 C C . GLU A 1 175 ? -9.786 16.874 8.594 1.00 92.94 175 GLU A C 1
ATOM 1387 O O . GLU A 1 175 ? -9.922 18.078 8.813 1.00 92.94 175 GLU A O 1
ATOM 1392 N N . LEU A 1 176 ? -8.602 16.267 8.727 1.00 91.19 176 LEU A N 1
ATOM 1393 C CA . LEU A 1 176 ? -7.413 16.952 9.239 1.00 91.19 176 LEU A CA 1
ATOM 1394 C C . LEU A 1 176 ? -6.605 17.640 8.138 1.00 91.19 176 LEU A C 1
ATOM 1396 O O . LEU A 1 176 ? -5.925 18.623 8.415 1.00 91.19 176 LEU A O 1
ATOM 1400 N N . ARG A 1 177 ? -6.674 17.166 6.889 1.00 92.44 177 ARG A N 1
ATOM 1401 C CA . ARG A 1 177 ? -5.932 17.744 5.759 1.00 92.44 177 ARG A CA 1
ATOM 1402 C C . ARG A 1 177 ? -6.151 19.249 5.534 1.00 92.44 177 ARG A C 1
ATOM 1404 O O . ARG A 1 177 ? -5.152 19.895 5.222 1.00 92.44 177 ARG A O 1
ATOM 1411 N N . PRO A 1 178 ? -7.360 19.831 5.678 1.00 92.81 178 PRO A N 1
ATOM 1412 C CA . PRO A 1 178 ? -7.547 21.275 5.518 1.00 92.81 178 PRO A CA 1
ATOM 1413 C C . PRO A 1 178 ? -7.022 22.105 6.701 1.00 92.81 178 PRO A C 1
ATOM 1415 O O . PRO A 1 178 ? -7.006 23.332 6.612 1.00 92.81 178 PRO A O 1
ATOM 1418 N N . LEU A 1 179 ? -6.616 21.482 7.816 1.00 89.75 179 LEU A N 1
ATOM 1419 C CA . LEU A 1 179 ? -6.146 22.205 8.996 1.00 89.75 179 LEU A CA 1
ATOM 1420 C C . LEU A 1 179 ? -4.662 22.592 8.857 1.00 89.75 179 LEU A C 1
ATOM 1422 O O . LEU A 1 179 ? -3.826 21.738 8.554 1.00 89.75 179 LEU A O 1
ATOM 1426 N N . PRO A 1 180 ? -4.295 23.858 9.126 1.00 81.25 180 PRO A N 1
ATOM 1427 C CA . PRO A 1 180 ? -2.911 24.305 9.049 1.00 81.25 180 PRO A CA 1
ATOM 1428 C C . PRO A 1 180 ? -2.124 24.003 10.338 1.00 81.25 180 PRO A C 1
ATOM 1430 O O . PRO A 1 180 ? -2.709 24.001 11.425 1.00 81.25 180 PRO A O 1
ATOM 1433 N N . PRO A 1 181 ? -0.785 23.888 10.262 1.00 81.75 181 PRO A N 1
ATOM 1434 C CA . PRO A 1 181 ? 0.008 23.651 9.060 1.00 81.75 181 PRO A CA 1
ATOM 1435 C C . PRO A 1 181 ? -0.272 22.273 8.455 1.00 81.75 181 PRO A C 1
ATOM 1437 O O . PRO A 1 181 ? -0.490 21.293 9.166 1.00 81.75 181 PRO A O 1
ATOM 1440 N N . GLU A 1 182 ? -0.192 22.199 7.130 1.00 79.56 182 GLU A N 1
ATOM 1441 C CA . GLU A 1 182 ? -0.311 20.936 6.416 1.00 79.56 182 GLU A CA 1
ATOM 1442 C C . GLU A 1 182 ? 0.803 19.955 6.810 1.00 79.56 182 GLU A C 1
ATOM 1444 O O . GLU A 1 182 ? 1.989 20.293 6.810 1.00 79.56 182 GLU A O 1
ATOM 1449 N N . LEU A 1 183 ? 0.423 18.704 7.080 1.00 80.38 183 LEU A N 1
ATOM 1450 C CA . LEU A 1 183 ? 1.369 17.617 7.305 1.00 80.38 183 LEU A CA 1
ATOM 1451 C C . LEU A 1 183 ? 1.595 16.816 6.026 1.00 80.38 183 LEU A C 1
ATOM 1453 O O . LEU A 1 183 ? 0.655 16.315 5.411 1.00 80.38 183 LEU A O 1
ATOM 1457 N N . HIS A 1 184 ? 2.867 16.655 5.661 1.00 80.38 184 HIS A N 1
ATOM 1458 C CA . HIS A 1 184 ? 3.261 15.875 4.491 1.00 80.38 184 HIS A CA 1
ATOM 1459 C C . HIS A 1 184 ? 2.901 14.387 4.645 1.00 80.38 184 HIS A C 1
ATOM 1461 O O . HIS A 1 184 ? 2.325 13.810 3.727 1.00 80.38 184 HIS A O 1
ATOM 1467 N N . THR A 1 185 ? 3.187 13.776 5.802 1.00 81.75 185 THR A N 1
ATOM 1468 C CA . THR A 1 185 ? 2.855 12.369 6.103 1.00 81.75 185 THR A CA 1
ATOM 1469 C C . THR A 1 185 ? 1.677 12.240 7.076 1.00 81.75 185 THR A C 1
ATOM 1471 O O . THR A 1 185 ? 1.755 11.557 8.089 1.00 81.75 185 THR A O 1
ATOM 1474 N N . LEU A 1 186 ? 0.580 12.959 6.817 1.00 86.44 186 LEU A N 1
ATOM 1475 C CA . LEU A 1 186 ? -0.666 12.889 7.588 1.00 86.44 186 LEU A CA 1
ATOM 1476 C C . LEU A 1 186 ? -1.274 11.471 7.656 1.00 86.44 186 LEU A C 1
ATOM 1478 O O . LEU A 1 186 ? -1.969 11.160 8.624 1.00 86.44 186 LEU A O 1
ATOM 1482 N N . GLU A 1 187 ? -1.011 10.595 6.684 1.00 88.81 187 GLU A N 1
ATOM 1483 C CA . GLU A 1 187 ? -1.531 9.223 6.675 1.00 88.81 187 GLU A CA 1
ATOM 1484 C C . GLU A 1 187 ? -1.020 8.389 7.857 1.00 88.81 187 GLU A C 1
ATOM 1486 O O . GLU A 1 187 ? -1.757 7.583 8.426 1.00 88.81 187 GLU A O 1
ATOM 1491 N N . GLU A 1 188 ? 0.224 8.625 8.274 1.00 82.81 188 GLU A N 1
ATOM 1492 C CA . GLU A 1 188 ? 0.893 7.921 9.369 1.00 82.81 188 GLU A CA 1
ATOM 1493 C C . GLU A 1 188 ? 0.225 8.126 10.742 1.00 82.81 188 GLU A C 1
ATOM 1495 O O . GLU A 1 188 ? -0.107 7.132 11.404 1.00 82.81 188 GLU A O 1
ATOM 1500 N N . PRO A 1 189 ? 0.012 9.369 11.223 1.00 79.69 189 PRO A N 1
ATOM 1501 C CA . PRO A 1 189 ? -0.734 9.603 12.447 1.00 79.69 189 PRO A CA 1
ATOM 1502 C C . PRO A 1 189 ? -2.214 9.240 12.285 1.00 79.69 189 PRO A C 1
ATOM 1504 O O . PRO A 1 189 ? -2.771 8.665 13.213 1.00 79.69 189 PRO A O 1
ATOM 1507 N N . CYS A 1 190 ? -2.848 9.465 11.126 1.00 87.56 190 CYS A N 1
ATOM 1508 C CA . CYS A 1 190 ? -4.253 9.079 10.930 1.00 87.56 190 CYS A CA 1
ATOM 1509 C C . CYS A 1 190 ? -4.465 7.564 11.053 1.00 87.56 190 CYS A C 1
ATOM 1511 O O . CYS A 1 190 ? -5.479 7.124 11.594 1.00 87.56 190 CYS A O 1
ATOM 1513 N N . LEU A 1 191 ? -3.529 6.742 10.566 1.00 88.19 191 LEU A N 1
ATOM 1514 C CA . LEU A 1 191 ? -3.581 5.290 10.761 1.00 88.19 191 LEU A CA 1
ATOM 1515 C C . LEU A 1 191 ? -3.384 4.911 12.228 1.00 88.19 191 LEU A C 1
ATOM 1517 O O . LEU A 1 191 ? -4.099 4.057 12.749 1.00 88.19 191 LEU A O 1
ATOM 1521 N N . ALA A 1 192 ? -2.422 5.551 12.897 1.00 80.25 192 ALA A N 1
ATOM 1522 C CA . ALA A 1 192 ? -2.135 5.304 14.305 1.00 80.25 192 ALA A CA 1
ATOM 1523 C C . ALA A 1 192 ? -3.342 5.628 15.200 1.00 80.25 192 ALA A C 1
ATOM 1525 O O . ALA A 1 192 ? -3.690 4.826 16.064 1.00 80.25 192 ALA A O 1
ATOM 1526 N N . LEU A 1 193 ? -4.006 6.759 14.948 1.00 80.44 193 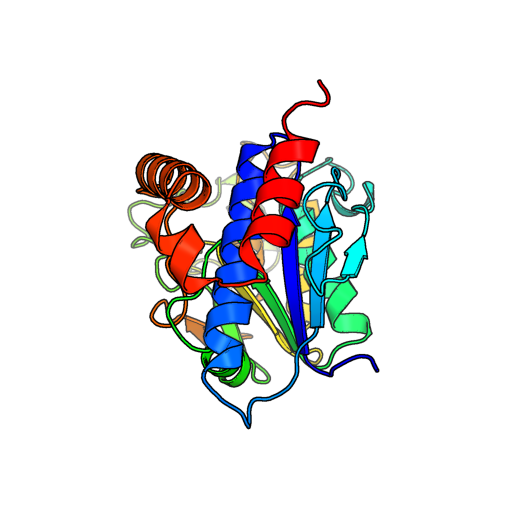LEU A N 1
ATOM 1527 C CA . LEU A 1 193 ? -5.226 7.188 15.636 1.00 80.44 193 LEU A CA 1
ATOM 1528 C C . LEU A 1 193 ? -6.397 6.242 15.351 1.00 80.44 193 LEU A C 1
ATOM 1530 O O . LEU A 1 193 ? -7.143 5.879 16.257 1.00 80.44 193 LEU A O 1
ATOM 1534 N N . ALA A 1 194 ? -6.553 5.797 14.100 1.00 87.75 194 ALA A N 1
ATOM 1535 C CA . ALA A 1 194 ? -7.601 4.846 13.740 1.00 87.75 194 ALA A CA 1
ATOM 1536 C C . ALA A 1 194 ? -7.423 3.474 14.414 1.00 87.75 194 ALA A C 1
ATOM 1538 O O . ALA A 1 194 ? -8.413 2.810 14.712 1.00 87.75 194 ALA A O 1
ATOM 1539 N N . ALA A 1 195 ? -6.176 3.070 14.667 1.00 86.69 195 ALA A N 1
ATOM 1540 C CA . ALA A 1 195 ? -5.818 1.801 15.295 1.00 86.69 195 ALA A CA 1
ATOM 1541 C C . ALA A 1 195 ? -5.759 1.853 16.837 1.00 86.69 195 ALA A C 1
ATOM 1543 O O . ALA A 1 195 ? -5.757 0.799 17.475 1.00 86.69 195 ALA A O 1
ATOM 1544 N N . HIS A 1 196 ? -5.690 3.047 17.437 1.00 79.75 196 HIS A N 1
ATOM 1545 C CA . HIS A 1 196 ? -5.562 3.227 18.886 1.00 79.75 196 HIS A CA 1
ATOM 1546 C C . HIS A 1 196 ? -6.720 2.561 19.644 1.00 79.75 196 HIS A C 1
ATOM 1548 O O . HIS A 1 196 ? -7.875 2.671 19.223 1.00 79.75 196 HIS A O 1
ATOM 1554 N N . ASP A 1 197 ? -6.387 1.833 20.715 1.00 78.12 197 ASP A N 1
ATOM 1555 C CA . ASP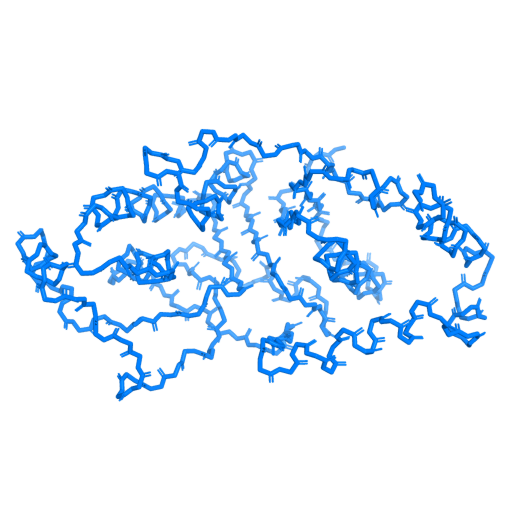 A 1 197 ? -7.280 1.012 21.556 1.00 78.12 197 ASP A CA 1
ATOM 1556 C C . ASP A 1 197 ? -8.145 -0.030 20.826 1.00 78.12 197 ASP A C 1
ATOM 1558 O O . ASP A 1 197 ? -9.008 -0.667 21.423 1.00 78.12 197 ASP A O 1
ATOM 1562 N N . ARG A 1 198 ? -7.907 -0.234 19.527 1.00 85.69 198 ARG A N 1
ATOM 1563 C CA . ARG A 1 198 ? -8.693 -1.130 18.666 1.00 85.69 198 ARG A CA 1
ATOM 1564 C C . ARG A 1 198 ? -7.858 -2.260 18.085 1.00 85.69 198 ARG A C 1
ATOM 1566 O O . ARG A 1 198 ? -8.400 -3.309 17.761 1.00 85.69 198 ARG A O 1
ATOM 1573 N N . MET A 1 199 ? -6.551 -2.043 17.940 1.00 87.19 199 MET A N 1
ATOM 1574 C CA . MET A 1 199 ? -5.652 -2.965 17.256 1.00 87.19 199 MET A CA 1
ATOM 1575 C C . MET A 1 199 ? -4.385 -3.228 18.067 1.00 87.19 199 MET A C 1
ATOM 1577 O O . MET A 1 199 ? -3.710 -2.304 18.527 1.00 87.19 199 MET A O 1
ATOM 1581 N N . GLU A 1 200 ? -3.988 -4.495 18.138 1.00 86.12 200 GLU A N 1
ATOM 1582 C CA . GLU A 1 200 ? -2.645 -4.877 18.548 1.00 86.12 200 GLU A CA 1
ATOM 1583 C C . GLU A 1 200 ? -1.662 -4.553 17.420 1.00 86.12 200 GLU A C 1
ATOM 1585 O O . GLU A 1 200 ? -1.852 -4.865 16.240 1.00 86.12 200 GLU A O 1
ATOM 1590 N N . LEU A 1 201 ? -0.561 -3.916 17.785 1.00 78.50 201 LEU A N 1
ATOM 1591 C CA . LEU A 1 201 ? 0.406 -3.430 16.824 1.00 78.50 201 LEU A CA 1
ATOM 1592 C C . LEU A 1 201 ? 1.475 -4.492 16.570 1.00 78.50 201 LEU A C 1
ATOM 1594 O O . LEU A 1 201 ? 2.427 -4.631 17.337 1.00 78.50 201 LEU A O 1
ATOM 1598 N N . ASN A 1 202 ? 1.359 -5.202 15.450 1.00 73.38 202 ASN A N 1
ATOM 1599 C CA . ASN A 1 202 ? 2.268 -6.283 15.091 1.00 73.38 202 ASN A CA 1
ATOM 1600 C C . ASN A 1 202 ? 3.436 -5.751 14.251 1.00 73.38 202 ASN A C 1
ATOM 1602 O O . ASN A 1 202 ? 3.467 -5.861 13.023 1.00 73.38 202 ASN A O 1
ATOM 1606 N N . ALA A 1 203 ? 4.383 -5.098 14.925 1.00 61.81 203 ALA A N 1
ATOM 1607 C CA . ALA A 1 203 ? 5.490 -4.421 14.268 1.00 61.81 203 ALA A CA 1
ATOM 1608 C C . ALA A 1 203 ? 6.770 -5.263 14.307 1.00 61.81 203 ALA A C 1
ATOM 1610 O O . ALA A 1 203 ? 7.382 -5.404 15.364 1.00 61.81 203 ALA A O 1
ATOM 1611 N N . ARG A 1 204 ? 7.225 -5.793 13.162 1.00 61.03 204 ARG A N 1
ATOM 1612 C CA . ARG A 1 204 ? 8.527 -6.486 13.071 1.00 61.03 204 ARG A CA 1
ATOM 1613 C C . ARG A 1 204 ? 9.185 -6.322 11.697 1.00 61.03 204 ARG A C 1
ATOM 1615 O O . ARG A 1 204 ? 8.596 -6.644 10.671 1.00 61.03 204 ARG A O 1
ATOM 1622 N N . THR A 1 205 ? 10.429 -5.835 11.701 1.00 55.59 205 THR A N 1
ATOM 1623 C CA . THR A 1 205 ? 11.244 -5.510 10.508 1.00 55.59 205 THR A CA 1
ATOM 1624 C C . THR A 1 205 ? 12.271 -6.590 10.146 1.00 55.59 205 THR A C 1
ATOM 1626 O O . THR A 1 205 ? 13.271 -6.302 9.497 1.00 55.59 205 THR A O 1
ATOM 1629 N N . ASP A 1 206 ? 12.106 -7.807 10.647 1.00 63.06 206 ASP A N 1
ATOM 1630 C CA . ASP A 1 206 ? 12.966 -8.956 10.336 1.00 63.06 206 ASP A CA 1
ATOM 1631 C C . ASP A 1 206 ? 12.691 -9.507 8.927 1.00 63.06 206 ASP A C 1
ATOM 1633 O O . ASP A 1 206 ? 13.622 -9.879 8.222 1.00 63.06 206 ASP A O 1
ATOM 1637 N N . VAL A 1 207 ? 11.435 -9.459 8.469 1.00 53.72 207 VAL A N 1
ATOM 1638 C CA . VAL A 1 207 ? 11.036 -9.971 7.142 1.00 53.72 207 VAL A CA 1
ATOM 1639 C C . VAL A 1 207 ? 11.357 -8.991 6.002 1.00 53.72 207 VAL A C 1
ATOM 1641 O O . VAL A 1 207 ? 11.609 -9.398 4.864 1.00 53.72 207 VAL A O 1
ATOM 1644 N N . ILE A 1 208 ? 11.390 -7.694 6.312 1.00 55.72 208 ILE A N 1
ATOM 1645 C CA . ILE A 1 208 ? 11.431 -6.580 5.355 1.00 55.72 208 ILE A CA 1
ATOM 1646 C C . ILE A 1 208 ? 12.470 -5.529 5.759 1.00 55.72 208 ILE A C 1
ATOM 1648 O O . ILE A 1 208 ? 12.584 -5.162 6.931 1.00 55.72 208 ILE A O 1
ATOM 1652 N N . HIS A 1 209 ? 13.226 -4.989 4.798 1.00 57.16 209 HIS A N 1
ATOM 1653 C CA . HIS A 1 209 ? 14.240 -3.975 5.105 1.00 57.16 209 HIS A CA 1
ATOM 1654 C C . HIS A 1 209 ? 13.810 -2.551 4.762 1.00 57.16 209 HIS A C 1
ATOM 1656 O O . HIS A 1 209 ? 14.038 -2.059 3.658 1.00 57.16 209 HIS A O 1
ATOM 1662 N N . HIS A 1 210 ? 13.355 -1.808 5.770 1.00 56.50 210 HIS A N 1
ATOM 1663 C CA . HIS A 1 210 ? 13.127 -0.372 5.614 1.00 56.50 210 HIS A CA 1
ATOM 1664 C C . HIS A 1 210 ? 14.434 0.370 5.271 1.00 56.50 210 HIS A C 1
ATOM 1666 O O . HIS A 1 210 ? 15.397 0.322 6.046 1.00 56.50 210 HIS A O 1
ATOM 1672 N N . TYR A 1 211 ? 14.485 1.014 4.102 1.00 54.75 211 TYR A N 1
ATOM 1673 C CA . TYR A 1 211 ? 15.706 1.597 3.535 1.00 54.75 211 TYR A CA 1
ATOM 1674 C C . TYR A 1 211 ? 15.650 3.114 3.382 1.00 54.75 211 TYR A C 1
ATOM 1676 O O . TYR A 1 211 ? 16.610 3.679 2.866 1.00 54.75 211 TYR A O 1
ATOM 1684 N N . TRP A 1 212 ? 14.588 3.790 3.839 1.00 53.28 212 TRP A N 1
ATOM 1685 C CA . TRP A 1 212 ? 14.418 5.237 3.652 1.00 53.28 212 TRP A CA 1
ATOM 1686 C C . TRP A 1 212 ? 15.672 6.046 4.034 1.00 53.28 212 TRP A C 1
ATOM 1688 O O . TRP A 1 212 ? 16.159 6.865 3.259 1.00 53.28 212 TRP A O 1
ATOM 1698 N N . ARG A 1 213 ? 16.309 5.714 5.168 1.00 51.03 213 ARG A N 1
ATOM 1699 C CA . ARG A 1 213 ? 17.566 6.344 5.634 1.00 51.03 213 ARG A CA 1
ATOM 1700 C C . ARG A 1 213 ? 18.800 6.080 4.758 1.00 51.03 213 ARG A C 1
ATOM 1702 O O . ARG A 1 213 ? 19.811 6.751 4.916 1.00 51.03 213 ARG A O 1
ATOM 1709 N N . ARG A 1 214 ? 18.751 5.081 3.879 1.00 57.44 214 ARG A N 1
ATOM 1710 C CA . ARG A 1 214 ? 19.832 4.648 2.978 1.00 57.44 214 ARG A CA 1
ATOM 1711 C C . ARG A 1 214 ? 19.348 4.580 1.528 1.00 57.44 214 ARG A C 1
ATOM 1713 O O . ARG A 1 214 ? 19.884 3.808 0.736 1.00 57.44 214 ARG A O 1
ATOM 1720 N N . LYS A 1 215 ? 18.343 5.385 1.165 1.00 66.81 215 LYS A N 1
ATOM 1721 C CA . LYS A 1 215 ? 17.681 5.329 -0.146 1.00 66.81 215 LYS A CA 1
ATOM 1722 C C . LYS A 1 215 ? 18.660 5.506 -1.304 1.00 66.81 215 LYS A C 1
ATOM 1724 O O . LYS A 1 215 ? 18.602 4.747 -2.262 1.00 66.81 215 LYS A O 1
ATOM 1729 N N . ALA A 1 216 ? 19.624 6.419 -1.174 1.00 65.94 216 ALA A N 1
ATOM 1730 C CA . ALA A 1 216 ? 20.692 6.595 -2.159 1.00 65.94 216 ALA A CA 1
ATOM 1731 C C . ALA A 1 216 ? 21.552 5.328 -2.333 1.00 65.94 216 ALA A C 1
ATOM 1733 O O . ALA A 1 216 ? 21.802 4.894 -3.454 1.00 65.94 216 ALA A O 1
ATOM 1734 N N . GLN A 1 217 ? 21.938 4.679 -1.230 1.00 63.72 217 GLN A N 1
ATOM 1735 C CA . GLN A 1 217 ? 22.720 3.439 -1.268 1.00 63.72 217 GLN A CA 1
ATOM 1736 C C . GLN A 1 217 ? 21.912 2.272 -1.841 1.00 63.72 217 GLN A C 1
ATOM 1738 O O . GLN A 1 217 ? 22.465 1.461 -2.580 1.00 63.72 217 GLN A O 1
ATOM 1743 N N . LEU A 1 218 ? 20.611 2.175 -1.533 1.00 66.56 218 LEU A N 1
ATOM 1744 C CA . LEU A 1 218 ? 19.754 1.182 -2.176 1.00 66.56 218 LEU A CA 1
ATOM 1745 C C . LEU A 1 218 ? 19.664 1.448 -3.676 1.00 66.56 218 LEU A C 1
ATOM 1747 O O . LEU A 1 218 ? 19.877 0.525 -4.445 1.00 66.56 218 LEU A O 1
ATOM 1751 N N . ARG A 1 219 ? 19.391 2.686 -4.098 1.00 73.56 219 ARG A N 1
ATOM 1752 C CA . ARG A 1 219 ? 19.300 3.043 -5.521 1.00 73.56 219 ARG A CA 1
ATOM 1753 C C . ARG A 1 219 ? 20.578 2.694 -6.274 1.00 73.56 219 ARG A C 1
ATOM 1755 O O . ARG A 1 219 ? 20.495 2.107 -7.347 1.00 73.56 219 ARG A O 1
ATOM 1762 N N .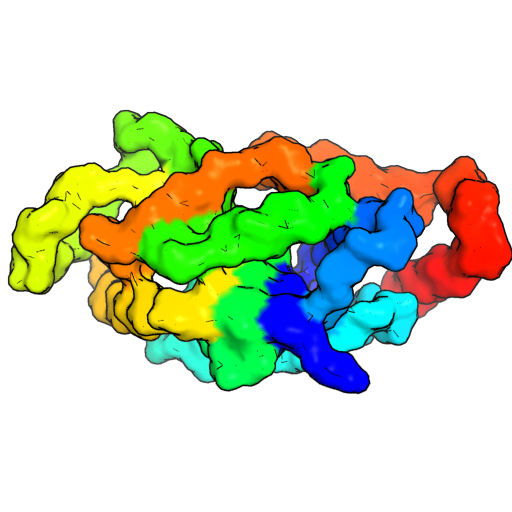 ALA A 1 220 ? 21.741 2.958 -5.679 1.00 68.62 220 ALA A N 1
ATOM 1763 C CA . ALA A 1 220 ? 23.024 2.540 -6.234 1.00 68.62 220 ALA A CA 1
ATOM 1764 C C . ALA A 1 220 ? 23.134 1.008 -6.343 1.00 68.62 220 ALA A C 1
ATOM 1766 O O . ALA A 1 220 ? 23.544 0.496 -7.380 1.00 68.62 220 ALA A O 1
ATOM 1767 N N . LYS A 1 221 ? 22.711 0.259 -5.315 1.00 66.50 221 LYS A N 1
ATOM 1768 C CA . LYS A 1 221 ? 22.695 -1.214 -5.341 1.00 66.50 221 LYS A CA 1
ATOM 1769 C C . LYS A 1 221 ? 21.698 -1.792 -6.341 1.00 66.50 221 LYS A C 1
ATOM 1771 O O . LYS A 1 221 ? 22.029 -2.772 -6.990 1.00 66.50 221 LYS A O 1
ATOM 1776 N N . VAL A 1 222 ? 20.511 -1.204 -6.480 1.00 67.50 222 VAL A N 1
ATOM 1777 C CA . VAL A 1 222 ? 19.506 -1.592 -7.481 1.00 67.50 222 VAL A CA 1
ATOM 1778 C C . VAL A 1 222 ? 20.056 -1.326 -8.877 1.00 67.50 222 VAL A C 1
ATOM 1780 O O . VAL A 1 222 ? 20.001 -2.210 -9.722 1.00 67.50 222 VAL A O 1
ATOM 1783 N N . GLY A 1 223 ? 20.668 -0.159 -9.098 1.00 67.50 223 GLY A N 1
ATOM 1784 C CA . GLY A 1 223 ? 21.369 0.150 -10.344 1.00 67.50 223 GLY A CA 1
ATOM 1785 C C . GLY A 1 223 ? 22.475 -0.862 -10.648 1.00 67.50 223 GLY A C 1
ATOM 1786 O O . GLY A 1 223 ? 22.498 -1.440 -11.726 1.00 67.50 223 GLY A O 1
ATOM 1787 N N . ALA A 1 224 ? 23.339 -1.161 -9.677 1.00 67.81 224 ALA A N 1
ATOM 1788 C CA . ALA A 1 224 ? 24.407 -2.144 -9.839 1.00 67.81 224 ALA A CA 1
ATOM 1789 C C . ALA A 1 224 ? 23.881 -3.573 -10.058 1.00 67.81 224 ALA A C 1
ATOM 1791 O O . ALA A 1 224 ? 24.463 -4.319 -10.838 1.00 67.81 224 ALA A O 1
ATOM 1792 N N . TRP A 1 225 ? 22.788 -3.957 -9.390 1.00 67.81 225 TRP A N 1
ATOM 1793 C CA . TRP A 1 225 ? 22.121 -5.253 -9.550 1.00 67.81 225 TRP A CA 1
ATOM 1794 C C . TRP A 1 225 ? 21.598 -5.430 -10.976 1.00 67.81 225 TRP A C 1
ATOM 1796 O O . TRP A 1 225 ? 21.867 -6.456 -11.599 1.00 67.81 225 TRP A O 1
ATOM 1806 N N . LEU A 1 226 ? 20.931 -4.402 -11.508 1.00 64.06 226 LEU A N 1
ATOM 1807 C CA . LEU A 1 226 ? 20.466 -4.370 -12.894 1.00 64.06 226 LEU A CA 1
ATOM 1808 C C . LEU A 1 226 ? 21.615 -4.520 -13.902 1.00 64.06 226 LEU A C 1
ATOM 1810 O O . LEU A 1 226 ? 21.433 -5.155 -14.937 1.00 64.06 226 LEU A O 1
ATOM 1814 N N . SER A 1 227 ? 22.800 -4.009 -13.568 1.00 67.19 227 SER A N 1
ATOM 1815 C CA . SER A 1 227 ? 23.980 -4.022 -14.439 1.00 67.19 227 SER A CA 1
ATOM 1816 C C . SER A 1 227 ? 24.936 -5.216 -14.228 1.00 67.19 227 SER A C 1
ATOM 1818 O O . SER A 1 227 ? 26.007 -5.240 -14.831 1.00 67.19 227 SER A O 1
ATOM 1820 N N . ASN A 1 228 ? 24.625 -6.200 -13.366 1.00 63.31 228 ASN A N 1
ATOM 1821 C CA . ASN A 1 228 ? 25.607 -7.200 -12.906 1.00 63.31 228 ASN A CA 1
ATOM 1822 C C . ASN A 1 228 ? 25.703 -8.496 -13.772 1.00 63.31 228 ASN A C 1
ATOM 1824 O O . ASN A 1 228 ? 24.731 -9.257 -13.848 1.00 63.31 228 ASN A O 1
ATOM 1828 N N . PRO A 1 229 ? 26.897 -8.861 -14.296 1.00 54.69 229 PRO A N 1
ATOM 1829 C CA . PRO A 1 229 ? 27.120 -10.057 -15.132 1.00 54.69 229 PRO A CA 1
ATOM 1830 C C . PRO A 1 229 ? 27.166 -11.428 -14.419 1.00 54.69 229 PRO A C 1
ATOM 1832 O O . PRO A 1 229 ? 27.148 -12.464 -15.076 1.00 54.69 229 PRO A O 1
ATOM 1835 N N . ARG A 1 230 ? 27.255 -11.500 -13.089 1.00 47.56 230 ARG A N 1
ATOM 1836 C CA . ARG A 1 230 ? 27.156 -12.779 -12.349 1.00 47.56 230 ARG A CA 1
ATOM 1837 C C . ARG A 1 230 ? 25.713 -13.115 -12.001 1.00 47.56 230 ARG A C 1
ATOM 1839 O O . ARG A 1 230 ? 25.315 -14.274 -12.058 1.00 47.56 230 ARG A O 1
ATOM 1846 N N . LEU A 1 231 ? 24.905 -12.094 -11.731 1.00 52.25 231 LEU A N 1
ATOM 1847 C CA . LEU A 1 231 ? 23.449 -12.234 -11.650 1.00 52.25 231 LEU A CA 1
ATOM 1848 C C . LEU A 1 231 ? 22.858 -12.639 -13.013 1.00 52.25 231 LEU A C 1
ATOM 1850 O O . LEU A 1 231 ? 21.916 -13.428 -13.054 1.00 52.25 231 LEU A O 1
ATOM 1854 N N . LYS A 1 232 ? 23.507 -12.217 -14.111 1.00 49.12 232 LYS A N 1
ATOM 1855 C CA . LYS A 1 232 ? 23.322 -12.729 -15.481 1.00 49.12 232 LYS A CA 1
ATOM 1856 C C . LYS A 1 232 ? 23.489 -14.230 -15.635 1.00 49.12 232 LYS A C 1
ATOM 1858 O O . LYS A 1 232 ? 22.720 -14.866 -16.343 1.00 49.12 232 LYS A O 1
ATOM 1863 N N . MET A 1 233 ? 24.468 -14.784 -14.939 1.00 41.06 233 MET A N 1
ATOM 1864 C CA . MET A 1 233 ? 24.792 -16.202 -14.989 1.00 41.06 233 MET A CA 1
ATOM 1865 C C . MET A 1 233 ? 23.859 -17.030 -14.090 1.00 41.06 233 MET A C 1
ATOM 1867 O O . MET A 1 233 ? 23.379 -18.079 -14.502 1.00 41.06 233 MET A O 1
ATOM 1871 N N . LEU A 1 234 ? 23.532 -16.528 -12.892 1.00 44.50 234 LEU A N 1
ATOM 1872 C CA . LEU A 1 234 ? 22.662 -17.209 -11.919 1.00 44.50 234 LEU A CA 1
ATOM 1873 C C . LEU A 1 234 ? 21.184 -17.261 -12.331 1.00 44.50 234 LEU A C 1
ATOM 1875 O O . LEU A 1 234 ? 20.492 -18.221 -12.011 1.00 44.50 234 LEU A O 1
ATOM 1879 N N . ALA A 1 235 ? 20.690 -16.252 -13.051 1.00 47.62 235 ALA A N 1
ATOM 1880 C CA . ALA A 1 235 ? 19.342 -16.275 -13.626 1.00 47.62 235 ALA A CA 1
ATOM 1881 C C . ALA A 1 235 ? 19.234 -17.170 -14.883 1.00 47.62 235 ALA A C 1
ATOM 1883 O O . ALA A 1 235 ? 18.140 -17.329 -15.437 1.00 47.62 235 ALA A O 1
ATOM 1884 N N . GLY A 1 236 ? 20.350 -17.771 -15.320 1.00 51.09 236 GLY A N 1
ATOM 1885 C CA . GLY A 1 236 ? 20.418 -18.741 -16.409 1.00 51.09 236 GLY A CA 1
ATOM 1886 C C . GLY A 1 236 ? 19.726 -18.261 -17.686 1.00 51.09 236 GLY A C 1
ATOM 1887 O O . GLY A 1 236 ? 19.770 -17.088 -18.056 1.00 51.09 236 GLY A O 1
ATOM 1888 N N . ASN A 1 237 ? 19.010 -19.172 -18.336 1.00 42.44 237 ASN A N 1
ATOM 1889 C CA . ASN A 1 237 ? 18.325 -18.980 -19.619 1.00 42.44 237 ASN A CA 1
ATOM 1890 C C . ASN A 1 237 ? 17.235 -17.893 -19.554 1.00 42.44 237 ASN A C 1
ATOM 1892 O O . ASN A 1 237 ? 16.759 -17.422 -20.584 1.00 42.44 237 ASN A O 1
ATOM 1896 N N . ARG A 1 238 ? 16.807 -17.509 -18.342 1.00 45.66 238 ARG A N 1
ATOM 1897 C CA . ARG A 1 238 ? 15.788 -16.477 -18.116 1.00 45.66 238 ARG A CA 1
ATOM 1898 C C . ARG A 1 238 ? 16.389 -15.081 -18.015 1.00 45.66 238 ARG A C 1
ATOM 1900 O O . ARG A 1 238 ? 15.653 -14.103 -18.143 1.00 45.66 238 ARG A O 1
ATOM 1907 N N . TYR A 1 239 ? 17.706 -14.963 -17.835 1.00 51.69 239 TYR A N 1
ATOM 1908 C CA . TYR A 1 239 ? 18.349 -13.661 -17.762 1.00 51.69 239 TYR A CA 1
ATOM 1909 C C . TYR A 1 239 ? 18.249 -12.855 -19.058 1.00 51.69 239 TYR A C 1
ATOM 1911 O O . TYR A 1 239 ? 17.910 -11.685 -18.954 1.00 51.69 239 TYR A O 1
ATOM 1919 N N . PRO A 1 240 ? 18.461 -13.406 -20.269 1.00 45.59 240 PRO A N 1
ATOM 1920 C CA . PRO A 1 240 ? 18.283 -12.637 -21.500 1.00 45.59 240 PRO A CA 1
ATOM 1921 C C . PRO A 1 240 ? 16.867 -12.060 -21.623 1.00 45.59 240 PRO A C 1
ATOM 1923 O O . PRO A 1 240 ? 16.706 -10.902 -21.991 1.00 45.59 240 PRO A O 1
ATOM 1926 N N . ALA A 1 241 ? 15.836 -12.807 -21.213 1.00 53.00 241 ALA A N 1
ATOM 1927 C CA . ALA A 1 241 ? 14.460 -12.317 -21.207 1.00 53.00 241 ALA A CA 1
ATOM 1928 C C . ALA A 1 241 ? 14.225 -11.220 -20.153 1.00 53.00 241 ALA A C 1
ATOM 1930 O O . ALA A 1 241 ? 13.578 -10.222 -20.473 1.00 53.00 241 ALA A O 1
ATOM 1931 N N . LEU A 1 242 ? 14.757 -11.386 -18.935 1.00 50.09 242 LEU A N 1
ATOM 1932 C CA . LEU A 1 242 ? 14.650 -10.437 -17.818 1.00 50.09 242 LEU A CA 1
ATOM 1933 C C . LEU A 1 242 ? 15.454 -9.149 -18.077 1.00 50.09 242 LEU A C 1
ATOM 1935 O O . LEU A 1 242 ? 14.945 -8.050 -17.906 1.00 50.09 242 LEU A O 1
ATOM 1939 N N . HIS A 1 243 ? 16.682 -9.274 -18.570 1.00 50.00 243 HIS A N 1
ATOM 1940 C CA . HIS A 1 243 ? 17.590 -8.180 -18.907 1.00 50.00 243 HIS A CA 1
ATOM 1941 C C . HIS A 1 243 ? 17.118 -7.404 -20.141 1.00 50.00 243 HI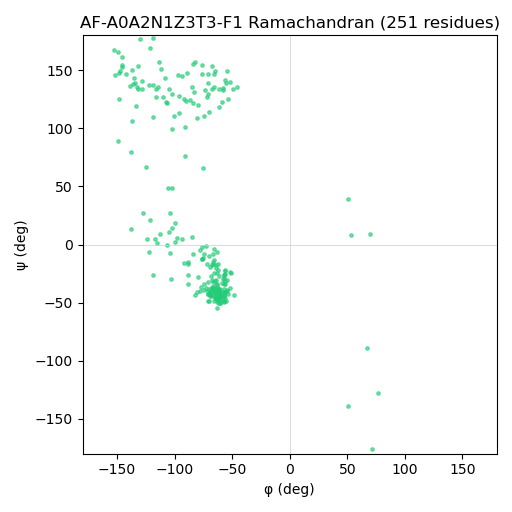S A C 1
ATOM 1943 O O . HIS A 1 243 ? 16.978 -6.187 -20.065 1.00 50.00 243 HIS A O 1
ATOM 1949 N N . SER A 1 244 ? 16.768 -8.081 -21.244 1.00 48.41 244 SER A N 1
ATOM 1950 C CA . SER A 1 244 ? 16.203 -7.411 -22.425 1.00 48.41 244 SER A CA 1
ATOM 1951 C C . SER A 1 244 ? 14.827 -6.807 -22.145 1.00 48.41 244 SER A C 1
ATOM 1953 O O . SER A 1 244 ? 14.452 -5.844 -22.799 1.00 48.41 244 SER A O 1
ATOM 1955 N N . HIS A 1 245 ? 14.071 -7.307 -21.157 1.00 46.47 245 HIS A N 1
ATOM 1956 C CA . HIS A 1 245 ? 12.847 -6.628 -20.707 1.00 46.47 245 HIS A CA 1
ATOM 1957 C C . HIS A 1 245 ? 13.127 -5.287 -20.056 1.00 46.47 245 HIS A C 1
ATOM 1959 O O . HIS A 1 245 ? 12.469 -4.301 -20.368 1.00 46.47 245 HIS A O 1
ATOM 1965 N N . ILE A 1 246 ? 14.084 -5.291 -19.132 1.00 48.09 246 ILE A N 1
ATOM 1966 C CA . ILE A 1 246 ? 14.408 -4.132 -18.323 1.00 48.09 246 ILE A CA 1
ATOM 1967 C C . ILE A 1 246 ? 15.095 -3.082 -19.205 1.00 48.09 246 ILE A C 1
ATOM 1969 O O . ILE A 1 246 ? 14.764 -1.910 -19.104 1.00 48.09 246 ILE A O 1
ATOM 1973 N N . LEU A 1 247 ? 15.982 -3.484 -20.122 1.00 43.31 247 LEU A N 1
ATOM 1974 C CA . LEU A 1 247 ? 16.715 -2.562 -20.996 1.00 43.31 247 LEU A CA 1
ATOM 1975 C C . LEU A 1 247 ? 15.912 -2.023 -22.188 1.00 43.31 247 LEU A C 1
ATOM 1977 O O . LEU A 1 247 ? 16.025 -0.832 -22.478 1.00 43.31 247 LEU A O 1
ATOM 1981 N N . ALA A 1 248 ? 15.080 -2.838 -22.852 1.00 42.31 248 ALA A N 1
ATOM 1982 C CA . ALA A 1 248 ? 14.293 -2.383 -24.008 1.00 42.31 248 ALA A CA 1
ATOM 1983 C C . ALA A 1 248 ? 13.262 -1.298 -23.649 1.00 42.31 248 ALA A C 1
ATOM 1985 O O . ALA A 1 248 ? 12.791 -0.579 -24.522 1.00 42.31 248 ALA A O 1
ATOM 1986 N N . ARG A 1 249 ? 12.924 -1.147 -22.361 1.00 40.97 249 ARG A N 1
ATOM 1987 C CA . ARG A 1 249 ? 12.022 -0.096 -21.867 1.00 40.97 249 ARG A CA 1
ATOM 1988 C C . ARG A 1 249 ? 12.722 1.113 -21.247 1.00 40.97 249 ARG A C 1
ATOM 1990 O O . ARG A 1 249 ? 12.045 2.045 -20.832 1.00 40.97 249 ARG A O 1
ATOM 1997 N N . PHE A 1 250 ? 14.057 1.144 -21.243 1.00 36.69 250 PHE A N 1
ATOM 1998 C CA . PHE A 1 250 ? 14.836 2.340 -20.888 1.00 36.69 250 PHE A CA 1
ATOM 1999 C C . PHE A 1 250 ? 15.443 3.076 -22.079 1.00 36.69 250 PHE A C 1
ATOM 2001 O O . PHE A 1 250 ? 15.997 4.148 -21.880 1.00 36.69 250 PHE A O 1
ATOM 2008 N N . THR A 1 251 ? 15.348 2.518 -23.284 1.00 30.48 251 THR A N 1
ATOM 2009 C CA . THR A 1 251 ? 15.927 3.086 -24.515 1.00 30.48 251 THR A CA 1
ATOM 2010 C C . THR A 1 251 ? 14.872 3.549 -25.527 1.00 30.48 251 THR A C 1
ATOM 2012 O O . THR A 1 251 ? 15.220 3.900 -26.645 1.00 30.48 251 THR A O 1
ATOM 2015 N N . ALA A 1 252 ? 13.591 3.580 -25.140 1.00 32.47 252 ALA A N 1
ATOM 2016 C CA . ALA A 1 252 ? 12.484 4.073 -25.971 1.00 32.47 252 ALA A CA 1
ATO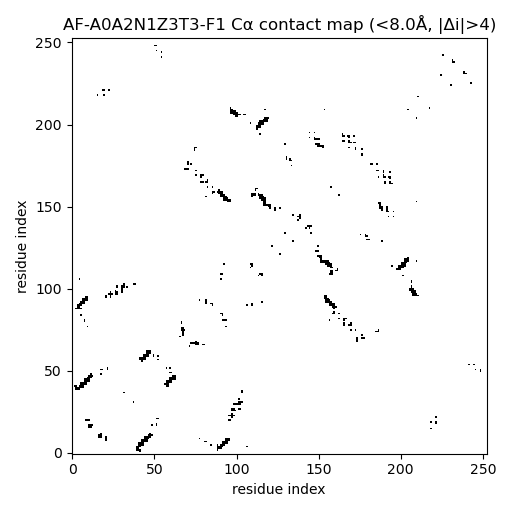M 2017 C C . ALA A 1 252 ? 11.983 5.483 -25.570 1.00 32.47 252 ALA A C 1
ATOM 2019 O O . ALA A 1 252 ? 10.816 5.798 -25.794 1.00 32.47 252 ALA A O 1
ATOM 2020 N N . TYR A 1 253 ? 12.861 6.303 -24.980 1.00 35.91 253 TYR A N 1
ATOM 2021 C CA . TYR A 1 253 ? 12.769 7.767 -24.893 1.00 35.91 253 TYR A CA 1
ATOM 2022 C C . TYR A 1 253 ? 14.167 8.354 -25.069 1.00 35.91 253 TYR A C 1
ATOM 2024 O O . TYR A 1 253 ? 15.090 7.820 -24.408 1.00 35.91 253 TYR A O 1
#

Foldseek 3Di:
DAFQEEEEEEAEDDVLSLLLVVQQLCLQVVQQVVDPDARDYAYEYAYPPCPSDPPPRHHYDHQDQCQCPPLSQVLSSLLVVLLVVLVRHQKYKYASFHFPHHVRVVVVQADPQAKEAAPDQDPQVPDDDQPPQLVVVCCVVPVVLNPFGFGDPRMTMYGSNLSVLSVQLSVSCNVCCVPPPHDSPSSRVSSRSSSPPRHDYSHDCPGTDDCPVPSVVVSVVSVCCLVDVVVVPVCPPCSVVVNCSNVVSVPPD

pLDDT: mean 77.76, std 17.92, range [30.48, 97.38]